Protein AF-A0AAP1RC91-F1 (afdb_monomer_lite)

Organism: Escherichia coli (NCBI:txid562)

InterPro domains:
  IPR001123 Amino acid exporter protein, LeuE-type [PTHR30086] (26-193)

Foldseek 3Di:
DDDDDDDDPDPPPPVDPPPPDPVLADDPVLLVLLLVVLLVLLLPDFLLLVLLLQLLQPPNLVRSLVLLVLLLVLLLVLLLVLLLVQLVVCVVPVCVLVVLVVVLVVLQVVVRVVSVVVVVVPPPDPPCVCSSVSSSVRSNSHSVSNCSSRPSQDSSLNVDVPGSVVSSSVSSSVNSSVSSSVSSNNSNVVNCPVVVDPVVPPVVVVVVVVVVVVVVVVVD

pLDDT: mean 71.54, std 15.78, range [38.22, 95.06]

Secondary structure (DSSP, 8-state):
-----PPPP-----------STTTSPPHHHHHHHHHHHHHHHHS--HHHHHHHHHHHHH-HHHHHHHHHHHHHHHHHHHHHHHHHHHHHHHH-THHHHHHHHHHHHHHHHHHHHHHHHHHHHTT---GGGHHHHHHHHHHT-HHHHHIIIIIS-GGGGT-IIIIIHHHHHHHHHHHHHHHHHHHHHHHHHHHHHHS---HHHHHHHHHHHHHHHHHTT--

Structure (mmCIF, N/CA/C/O backbone):
data_AF-A0AAP1RC91-F1
#
_entry.id   AF-A0AAP1RC91-F1
#
loop_
_atom_site.group_PDB
_atom_site.id
_atom_site.type_symbol
_atom_site.label_atom_id
_atom_site.label_alt_id
_atom_site.label_comp_id
_atom_site.label_asym_id
_atom_site.label_entity_id
_atom_site.label_seq_id
_atom_site.pdbx_PDB_ins_code
_atom_site.Cartn_x
_atom_site.Cartn_y
_atom_site.Cartn_z
_atom_site.occupancy
_atom_site.B_iso_or_equiv
_atom_site.auth_seq_id
_atom_site.auth_comp_id
_atom_site.auth_asym_id
_atom_site.auth_atom_id
_atom_site.pdbx_PDB_model_num
ATOM 1 N N . MET A 1 1 ? -14.600 26.489 79.942 1.00 49.62 1 MET A N 1
ATOM 2 C CA . MET A 1 1 ? -13.591 25.981 78.989 1.00 49.62 1 MET A CA 1
ATOM 3 C C . MET A 1 1 ? -14.293 25.040 78.023 1.00 49.62 1 MET A C 1
ATOM 5 O O . MET A 1 1 ? -14.707 23.982 78.471 1.00 49.62 1 MET A O 1
ATOM 9 N N . ALA A 1 2 ? -14.514 25.465 76.775 1.00 46.12 2 ALA A N 1
ATOM 10 C CA . ALA A 1 2 ? -14.566 24.620 75.571 1.00 46.12 2 ALA A CA 1
ATOM 11 C C . ALA A 1 2 ? -14.999 25.479 74.366 1.00 46.12 2 ALA A C 1
ATOM 13 O O . ALA A 1 2 ? -16.146 25.911 74.273 1.00 46.12 2 ALA A O 1
ATOM 14 N N . GLU A 1 3 ? -14.025 25.740 73.496 1.00 47.69 3 GLU A N 1
ATOM 15 C CA . GLU A 1 3 ? -14.052 26.474 72.231 1.00 47.69 3 GLU A CA 1
ATOM 16 C C . GLU A 1 3 ? -15.268 26.222 71.318 1.00 47.69 3 GLU A C 1
ATOM 18 O O . GLU A 1 3 ? -15.623 25.083 71.003 1.00 47.69 3 GLU A O 1
ATOM 23 N N . GLY A 1 4 ? -15.810 27.312 70.767 1.00 50.72 4 GLY A N 1
ATOM 24 C CA . GLY A 1 4 ? -16.714 27.290 69.621 1.00 50.72 4 GLY A CA 1
ATOM 25 C C . GLY A 1 4 ? -15.993 26.867 68.338 1.00 50.72 4 GLY A C 1
ATOM 26 O O . GLY A 1 4 ? -15.042 27.513 67.893 1.00 50.72 4 GLY A O 1
ATOM 27 N N . ARG A 1 5 ? -16.471 25.790 67.704 1.00 55.47 5 ARG A N 1
ATOM 28 C CA . ARG A 1 5 ? -16.006 25.368 66.376 1.00 55.47 5 ARG A CA 1
ATOM 29 C C . ARG A 1 5 ? -16.614 26.276 65.308 1.00 55.47 5 ARG A C 1
ATOM 31 O O . ARG A 1 5 ? -17.820 26.247 65.076 1.00 55.47 5 ARG A O 1
ATOM 38 N N . ARG A 1 6 ? -15.775 27.071 64.642 1.00 60.50 6 ARG A N 1
ATOM 39 C CA . ARG A 1 6 ? -16.148 27.796 63.417 1.00 60.50 6 ARG A CA 1
ATOM 40 C C . ARG A 1 6 ? -16.432 26.795 62.284 1.00 60.50 6 ARG A C 1
ATOM 42 O O . ARG A 1 6 ? -15.766 25.759 62.228 1.00 60.50 6 ARG A O 1
ATOM 49 N N . PRO A 1 7 ? -17.363 27.087 61.362 1.00 54.25 7 PRO A N 1
ATOM 50 C CA . PRO A 1 7 ? -17.566 26.251 60.189 1.00 54.25 7 PRO A CA 1
ATOM 51 C C . PRO A 1 7 ? -16.358 26.376 59.254 1.00 54.25 7 PRO A C 1
ATOM 53 O O . PRO A 1 7 ? -15.937 27.476 58.895 1.00 54.25 7 PRO A O 1
ATOM 56 N N . VAL A 1 8 ? -15.794 25.233 58.871 1.00 62.59 8 VAL A N 1
ATOM 57 C CA . VAL A 1 8 ? -14.742 25.143 57.854 1.00 62.59 8 VAL A CA 1
ATOM 58 C C . VAL A 1 8 ? -15.359 25.534 56.504 1.00 62.59 8 VAL A C 1
ATOM 60 O O . VAL A 1 8 ? -16.389 24.959 56.134 1.00 62.59 8 VAL A O 1
ATOM 63 N N . PRO A 1 9 ? -14.791 26.488 55.747 1.00 48.34 9 PRO A N 1
ATOM 64 C CA . PRO A 1 9 ? -15.281 26.787 54.412 1.00 48.34 9 PRO A CA 1
ATOM 65 C C . PRO A 1 9 ? -15.048 25.564 53.523 1.00 48.34 9 PRO A C 1
ATOM 67 O O . PRO A 1 9 ? -13.927 25.075 53.383 1.00 48.34 9 PRO A O 1
ATOM 70 N N . ARG A 1 10 ? -16.134 25.051 52.940 1.00 56.47 10 ARG A N 1
ATOM 71 C CA . ARG A 1 10 ? -16.099 23.978 51.947 1.00 56.47 10 ARG A CA 1
ATOM 72 C C . ARG A 1 10 ? -15.344 24.529 50.735 1.00 56.47 10 ARG A C 1
ATOM 74 O O . ARG A 1 10 ? -15.914 25.282 49.946 1.00 56.47 10 ARG A O 1
ATOM 81 N N . VAL A 1 11 ? -14.054 24.211 50.626 1.00 53.66 11 VAL A N 1
ATOM 82 C CA . VAL A 1 11 ? -13.275 24.444 49.409 1.00 53.66 11 VAL A CA 1
ATOM 83 C C . VAL A 1 11 ? -14.015 23.696 48.313 1.00 53.66 11 VAL A C 1
ATOM 85 O O . VAL A 1 11 ? -14.061 22.468 48.296 1.00 53.66 11 VAL A O 1
ATOM 88 N N . ARG A 1 12 ? -14.694 24.450 47.452 1.00 49.28 12 ARG A N 1
ATOM 89 C CA . ARG A 1 12 ? -15.262 23.940 46.217 1.00 49.28 12 ARG A CA 1
ATOM 90 C C . ARG A 1 12 ? -14.055 23.482 45.407 1.00 49.28 12 ARG A C 1
ATOM 92 O O . ARG A 1 12 ? -13.370 24.311 44.818 1.00 49.28 12 ARG A O 1
ATOM 99 N N . GLN A 1 13 ? -13.758 22.184 45.450 1.00 44.84 13 GLN A N 1
ATOM 100 C CA . GLN A 1 13 ? -12.946 21.533 44.435 1.00 44.84 13 GLN A CA 1
ATOM 101 C C . GLN A 1 13 ? -13.672 21.767 43.107 1.00 44.84 13 GLN A C 1
ATOM 103 O O . GLN A 1 13 ? -14.537 21.003 42.697 1.00 44.84 13 GLN A O 1
ATOM 108 N N . GLN A 1 14 ? -13.360 22.886 42.453 1.00 43.97 14 GLN A N 1
ATOM 109 C CA . GLN A 1 14 ? -13.268 22.909 41.006 1.00 43.97 14 GLN A CA 1
ATOM 110 C C . GLN A 1 14 ? -12.074 22.020 40.680 1.00 43.97 14 GLN A C 1
ATOM 112 O O . GLN A 1 14 ? -10.955 22.492 40.489 1.00 43.97 14 GLN A O 1
ATOM 117 N N . GLU A 1 15 ? -12.307 20.710 40.722 1.00 44.62 15 GLU A N 1
ATOM 118 C CA . GLU A 1 15 ? -11.447 19.790 40.013 1.00 44.62 15 GLU A CA 1
ATOM 119 C C . 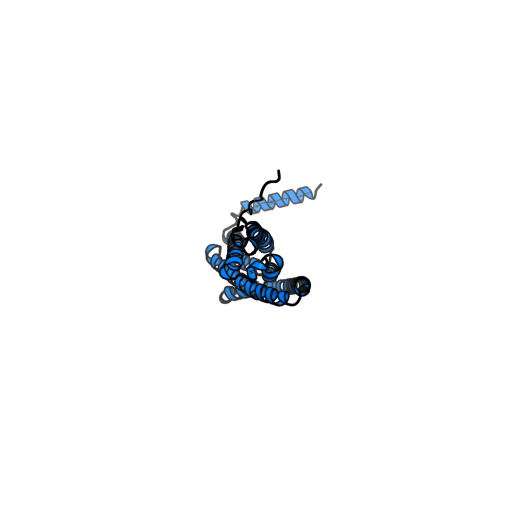GLU A 1 15 ? -11.595 20.159 38.544 1.00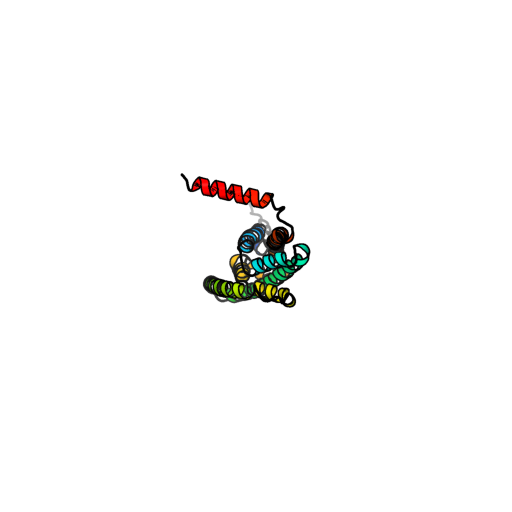 44.62 15 GLU A C 1
ATOM 121 O O . GLU A 1 15 ? -12.680 20.188 37.961 1.00 44.62 15 GLU A O 1
ATOM 126 N N . ASN A 1 16 ? -10.482 20.655 38.040 1.00 38.22 16 ASN A N 1
ATOM 127 C CA . ASN A 1 16 ? -10.320 21.259 36.747 1.00 38.22 16 ASN A CA 1
ATOM 128 C C . ASN A 1 16 ? -10.738 20.224 35.695 1.00 38.22 16 ASN A C 1
ATOM 130 O O . ASN A 1 16 ? -10.082 19.192 35.559 1.00 38.22 16 ASN A O 1
ATOM 134 N N . ASN A 1 17 ? -11.816 20.503 34.957 1.00 42.94 17 ASN A N 1
ATOM 135 C CA . ASN A 1 17 ? -12.256 19.768 33.766 1.00 42.94 17 ASN A CA 1
ATOM 136 C C . ASN A 1 17 ? -11.255 19.957 32.606 1.00 42.94 17 ASN A C 1
ATOM 138 O O . ASN A 1 17 ? -11.620 20.351 31.503 1.00 42.94 17 ASN A O 1
ATOM 142 N N . ASN A 1 18 ? -9.982 19.659 32.856 1.00 41.12 18 ASN A N 1
ATOM 143 C CA . ASN A 1 18 ? -8.917 19.599 31.863 1.00 41.12 18 ASN A CA 1
ATOM 144 C C . ASN A 1 18 ? -8.577 18.141 31.522 1.00 41.12 18 ASN A C 1
ATOM 146 O O . ASN A 1 18 ? -7.457 17.836 31.121 1.00 41.12 18 ASN A O 1
ATOM 150 N N . GLY A 1 19 ? -9.559 17.240 31.627 1.00 38.56 19 GLY A N 1
ATOM 151 C CA . GLY A 1 19 ? -9.560 15.970 30.907 1.00 38.56 19 GLY A CA 1
ATOM 152 C C . GLY A 1 19 ? -9.741 16.227 29.411 1.00 38.56 19 GLY A C 1
ATOM 153 O O . GLY A 1 19 ? -10.758 15.868 28.829 1.00 38.56 19 GLY A O 1
ATOM 154 N N . PHE A 1 20 ? -8.787 16.921 28.792 1.00 46.62 20 PHE A N 1
ATOM 155 C CA . PHE A 1 20 ? -8.700 17.057 27.347 1.00 46.62 20 PHE A CA 1
ATOM 156 C C . PHE A 1 20 ? -8.366 15.677 26.777 1.00 46.62 20 PHE A C 1
ATOM 158 O O . PHE A 1 20 ? -7.206 15.299 26.749 1.00 46.62 20 PHE A O 1
ATOM 165 N N . SER A 1 21 ? -9.400 14.910 26.436 1.00 47.09 21 SER A N 1
ATOM 166 C CA . SER A 1 21 ? -9.530 13.891 25.380 1.00 47.09 21 SER A CA 1
ATOM 167 C C . SER A 1 21 ? -8.330 13.013 24.964 1.00 47.09 21 SER A C 1
ATOM 169 O O . SER A 1 21 ? -8.364 12.471 23.861 1.00 47.09 21 SER A O 1
ATOM 171 N N . LEU A 1 22 ? -7.292 12.810 25.782 1.00 54.81 22 LEU A N 1
ATOM 172 C CA . LEU A 1 22 ? -6.125 12.005 25.381 1.00 54.81 22 LEU A CA 1
ATOM 173 C C . LEU A 1 22 ? -6.488 10.534 25.137 1.00 54.81 22 LEU A C 1
ATOM 175 O O . LEU A 1 22 ? -5.871 9.875 24.304 1.00 54.81 22 LEU A O 1
ATOM 179 N N . GLU A 1 23 ? -7.530 10.041 25.808 1.00 59.69 23 GLU A N 1
ATOM 180 C CA . GLU A 1 23 ? -8.026 8.667 25.669 1.00 59.69 23 GLU A CA 1
ATOM 181 C C . GLU A 1 23 ? -8.620 8.389 24.274 1.00 59.69 23 GLU A C 1
ATOM 183 O O . GLU A 1 23 ? -8.570 7.263 23.780 1.00 59.69 23 GLU A O 1
ATOM 188 N N . GLY A 1 24 ? -9.138 9.427 23.607 1.00 64.31 24 GLY A N 1
ATOM 189 C CA . GLY A 1 24 ? -9.760 9.326 22.286 1.00 64.31 24 GLY A CA 1
ATOM 190 C C . GLY A 1 24 ? -8.819 9.620 21.118 1.00 64.31 24 GLY A C 1
ATOM 191 O O . GLY A 1 24 ? -9.168 9.315 19.981 1.00 64.31 24 GLY A O 1
ATOM 192 N N . THR A 1 25 ? -7.643 10.201 21.360 1.00 79.75 25 THR A N 1
ATOM 193 C CA . THR A 1 25 ? -6.710 10.627 20.304 1.00 79.75 25 THR A CA 1
ATOM 194 C C . THR A 1 25 ? -5.685 9.549 19.940 1.00 79.75 25 THR A C 1
ATOM 196 O O . THR A 1 25 ? -5.324 8.693 20.754 1.00 79.75 25 THR A O 1
ATOM 199 N N . MET A 1 26 ? -5.195 9.572 18.699 1.00 84.75 26 MET A N 1
ATOM 200 C CA . MET A 1 26 ? -4.046 8.757 18.284 1.00 84.75 26 MET A CA 1
ATOM 201 C C . MET A 1 26 ? -2.800 9.128 19.091 1.00 84.75 26 MET A C 1
ATOM 203 O O . MET A 1 26 ? -2.397 10.291 19.118 1.00 84.75 26 MET A O 1
ATOM 207 N N . LEU A 1 27 ? -2.178 8.134 19.725 1.00 88.00 27 LEU A N 1
ATOM 208 C CA . LEU A 1 27 ? -0.909 8.311 20.421 1.00 88.00 27 LEU A CA 1
ATOM 209 C C . LEU A 1 27 ? 0.247 8.104 19.440 1.00 88.00 27 LEU A C 1
ATOM 211 O O . LEU A 1 27 ? 0.103 7.444 18.409 1.00 88.00 27 LEU A O 1
ATOM 215 N N . ALA A 1 28 ? 1.422 8.639 19.775 1.00 88.44 28 ALA A N 1
ATOM 216 C CA . ALA A 1 28 ? 2.620 8.447 18.958 1.00 88.44 28 ALA A CA 1
ATOM 217 C C . ALA A 1 28 ? 2.948 6.955 18.771 1.00 88.44 28 ALA A C 1
ATOM 219 O O . ALA A 1 28 ? 3.323 6.538 17.679 1.00 88.44 28 ALA A O 1
ATOM 220 N N . GLU A 1 29 ? 2.744 6.144 19.811 1.00 88.38 29 GLU A N 1
ATOM 221 C CA . GLU A 1 29 ? 2.955 4.693 19.780 1.00 88.38 29 GLU A CA 1
ATOM 222 C C . GLU A 1 29 ? 2.076 3.996 18.733 1.00 88.38 29 GLU A C 1
ATOM 224 O O . GLU A 1 29 ? 2.571 3.149 17.990 1.00 88.38 29 GLU A O 1
ATOM 229 N N . ASP A 1 30 ? 0.809 4.408 18.598 1.00 89.50 30 ASP A N 1
ATOM 230 C CA . ASP A 1 30 ? -0.102 3.866 17.583 1.00 89.50 30 ASP A CA 1
ATOM 231 C C . ASP A 1 30 ? 0.396 4.189 16.170 1.00 89.50 30 ASP A C 1
ATOM 233 O O . ASP A 1 30 ? 0.380 3.343 15.276 1.00 89.50 30 ASP A O 1
ATOM 237 N N . ILE A 1 31 ? 0.874 5.419 15.966 1.00 91.19 31 ILE A N 1
ATOM 238 C CA . ILE A 1 31 ? 1.407 5.881 14.682 1.00 91.19 31 ILE A CA 1
ATOM 239 C C . ILE A 1 31 ? 2.666 5.087 14.315 1.00 91.19 31 ILE A C 1
ATOM 241 O O . ILE A 1 31 ? 2.780 4.602 13.187 1.00 91.19 31 ILE A O 1
ATOM 245 N N . TYR A 1 32 ? 3.587 4.897 15.265 1.00 91.25 32 TYR A N 1
ATOM 246 C CA . TYR A 1 32 ? 4.783 4.079 15.058 1.00 91.25 32 TYR A CA 1
ATOM 247 C C . TYR A 1 32 ? 4.436 2.622 14.755 1.00 91.25 32 TYR A C 1
ATOM 249 O O . TYR A 1 32 ? 5.019 2.040 13.838 1.00 91.25 32 TYR A O 1
ATOM 257 N N . ALA A 1 33 ? 3.468 2.044 15.469 1.00 89.81 33 ALA A N 1
ATOM 258 C CA . ALA A 1 33 ? 2.996 0.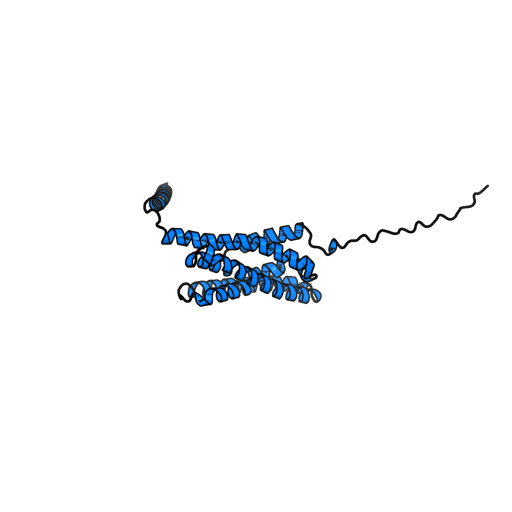690 15.213 1.00 89.81 33 ALA A CA 1
ATOM 259 C C . ALA A 1 33 ? 2.421 0.562 13.794 1.00 89.81 33 ALA A C 1
ATOM 261 O O . ALA A 1 33 ? 2.806 -0.351 13.060 1.00 89.81 33 ALA A O 1
ATOM 262 N N . ILE A 1 34 ? 1.573 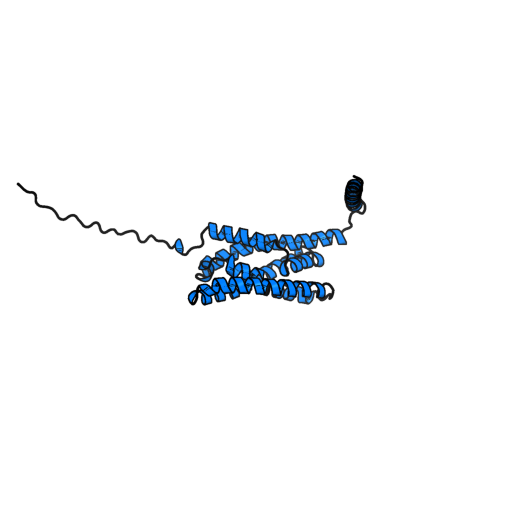1.507 13.367 1.00 91.94 34 ILE A N 1
ATOM 263 C CA . ILE A 1 34 ? 1.033 1.539 12.003 1.00 91.94 34 ILE A CA 1
ATOM 264 C C . ILE A 1 34 ? 2.170 1.575 10.989 1.00 91.94 34 ILE A C 1
ATOM 266 O O . ILE A 1 34 ? 2.190 0.745 10.081 1.00 91.94 34 ILE A O 1
ATOM 270 N N . MET A 1 35 ? 3.128 2.491 11.137 1.00 93.19 35 MET A N 1
ATOM 271 C CA . MET A 1 35 ? 4.235 2.623 10.189 1.00 93.19 35 MET A CA 1
ATOM 272 C C . MET A 1 35 ? 5.083 1.346 10.118 1.00 93.19 35 MET A C 1
ATOM 274 O O . MET A 1 35 ? 5.341 0.831 9.027 1.00 93.19 35 MET A O 1
ATOM 278 N N . LEU A 1 36 ? 5.475 0.801 11.271 1.00 92.25 36 LEU A N 1
ATOM 279 C CA . LEU A 1 36 ? 6.347 -0.366 11.363 1.00 92.25 36 LEU A CA 1
ATOM 280 C C . LEU A 1 36 ? 5.671 -1.625 10.813 1.00 92.25 36 LEU A C 1
ATOM 282 O O . LEU A 1 36 ? 6.212 -2.256 9.904 1.00 92.25 36 LEU A O 1
ATOM 286 N N . PHE A 1 37 ? 4.471 -1.973 11.280 1.00 88.88 37 PHE A N 1
ATOM 287 C CA . PHE A 1 37 ? 3.782 -3.175 10.801 1.00 88.88 37 PHE A CA 1
ATOM 288 C C . PHE A 1 37 ? 3.342 -3.049 9.342 1.00 88.88 37 PHE A C 1
ATOM 290 O O . PHE A 1 37 ? 3.424 -4.026 8.590 1.00 88.88 37 PHE A O 1
ATOM 297 N N . SER A 1 38 ? 2.954 -1.846 8.905 1.00 90.62 38 SER A N 1
ATOM 298 C CA . SER A 1 38 ? 2.656 -1.610 7.491 1.00 90.62 38 SER A CA 1
ATOM 299 C C . SER A 1 38 ? 3.883 -1.824 6.622 1.00 90.62 38 SER A C 1
ATOM 301 O O . SER A 1 38 ? 3.775 -2.476 5.586 1.00 90.62 38 SER A O 1
ATOM 303 N N . SER A 1 39 ? 5.056 -1.356 7.058 1.00 89.81 39 SER A N 1
ATOM 304 C CA . SER A 1 39 ? 6.299 -1.552 6.311 1.00 89.81 39 SER A CA 1
ATOM 305 C C . SER A 1 39 ? 6.619 -3.035 6.111 1.00 89.81 39 SER A C 1
ATOM 307 O O . SER A 1 39 ? 6.874 -3.462 4.985 1.00 89.81 39 SER A O 1
ATOM 309 N N . LEU A 1 40 ? 6.493 -3.845 7.168 1.00 88.19 40 LEU A N 1
ATOM 310 C CA . LEU A 1 40 ? 6.756 -5.282 7.121 1.00 88.19 40 LEU A CA 1
ATOM 311 C C . LEU A 1 40 ? 5.843 -5.980 6.111 1.00 88.19 40 LEU A C 1
ATOM 313 O O . LEU A 1 40 ? 6.311 -6.739 5.266 1.00 88.19 40 LEU A O 1
ATOM 317 N N . ILE A 1 41 ? 4.544 -5.681 6.140 1.00 84.50 41 ILE A N 1
ATOM 318 C CA . ILE A 1 41 ? 3.571 -6.312 5.241 1.00 84.50 41 ILE A CA 1
ATOM 319 C C . ILE A 1 41 ? 3.703 -5.799 3.802 1.00 84.50 41 ILE A C 1
ATOM 321 O O . ILE A 1 41 ? 3.533 -6.570 2.851 1.00 84.50 41 ILE A O 1
ATOM 325 N N . LEU A 1 42 ? 4.024 -4.521 3.598 1.00 86.12 42 LEU A N 1
ATOM 326 C CA . LEU A 1 42 ? 4.205 -3.942 2.265 1.00 86.12 42 LEU A CA 1
ATOM 327 C C . LEU A 1 42 ? 5.488 -4.431 1.581 1.00 86.12 42 LEU A C 1
ATOM 329 O O . LEU A 1 42 ? 5.496 -4.544 0.357 1.00 86.12 42 LEU A O 1
ATOM 333 N N . VAL A 1 43 ? 6.531 -4.800 2.328 1.00 85.56 43 VAL A N 1
ATOM 334 C CA . VAL A 1 43 ? 7.756 -5.396 1.761 1.00 85.56 43 VAL A CA 1
ATOM 335 C C . VAL A 1 43 ? 7.552 -6.849 1.320 1.00 85.56 43 VAL A C 1
ATOM 337 O O . VAL A 1 43 ? 8.230 -7.301 0.405 1.00 85.56 43 VAL A O 1
ATOM 340 N N . VAL A 1 44 ? 6.602 -7.597 1.891 1.00 81.06 44 VAL A N 1
ATOM 341 C CA . VAL A 1 44 ? 6.331 -8.982 1.453 1.00 81.06 44 VAL A CA 1
ATOM 342 C C . VAL A 1 44 ? 5.865 -8.992 -0.016 1.00 81.06 44 VAL A C 1
ATOM 344 O O . VAL A 1 44 ? 4.994 -8.197 -0.378 1.00 81.06 44 VAL A O 1
ATOM 347 N N . PRO A 1 45 ? 6.383 -9.862 -0.902 1.00 71.81 45 PRO A N 1
ATOM 348 C CA . PRO A 1 45 ? 5.904 -9.943 -2.282 1.00 71.81 45 PRO A CA 1
ATOM 349 C C . PRO A 1 45 ? 4.411 -10.309 -2.328 1.00 71.81 45 PRO A C 1
ATOM 351 O O . PRO A 1 45 ? 3.936 -11.164 -1.587 1.00 71.81 45 PRO A O 1
ATOM 354 N N . GLY A 1 46 ? 3.650 -9.639 -3.191 1.00 70.38 46 GLY A N 1
ATOM 355 C CA . GLY A 1 46 ? 2.211 -9.853 -3.342 1.00 70.38 46 GLY A CA 1
ATOM 356 C C . GLY A 1 46 ? 1.684 -9.263 -4.652 1.00 70.38 46 GLY A C 1
ATOM 357 O O . GLY A 1 46 ? 2.450 -8.625 -5.371 1.00 70.38 46 GLY A O 1
ATOM 358 N N . PRO A 1 47 ? 0.386 -9.427 -4.964 1.00 69.06 47 PRO A N 1
ATOM 359 C CA . PRO A 1 47 ? -0.159 -9.093 -6.282 1.00 69.06 47 PRO A CA 1
ATOM 360 C C . PRO A 1 47 ? 0.068 -7.636 -6.716 1.00 69.06 47 PRO A C 1
ATOM 362 O O . PRO A 1 47 ? 0.490 -7.401 -7.846 1.00 69.06 47 PRO A O 1
ATOM 365 N N . SER A 1 48 ? -0.155 -6.662 -5.823 1.00 78.31 48 SER A N 1
ATOM 366 C CA . SER A 1 48 ? 0.066 -5.239 -6.133 1.00 78.31 48 SER A CA 1
ATOM 367 C C . SER A 1 48 ? 1.552 -4.914 -6.336 1.00 78.31 48 SER A C 1
ATOM 369 O O . SER A 1 48 ? 1.920 -4.309 -7.340 1.00 78.31 48 SER A O 1
ATOM 371 N N . ASN A 1 49 ? 2.420 -5.418 -5.455 1.00 83.38 49 ASN A N 1
ATOM 372 C CA . ASN A 1 49 ? 3.873 -5.235 -5.524 1.00 83.38 49 ASN A CA 1
ATOM 373 C C . ASN A 1 49 ? 4.489 -5.848 -6.790 1.00 83.38 49 ASN A C 1
ATOM 375 O O . ASN A 1 49 ? 5.350 -5.241 -7.422 1.00 83.38 49 ASN A O 1
ATOM 379 N N . THR A 1 50 ? 4.034 -7.038 -7.197 1.00 79.94 50 THR A N 1
ATOM 380 C CA . THR A 1 50 ? 4.480 -7.688 -8.438 1.00 79.94 50 THR A CA 1
ATOM 381 C C . THR A 1 50 ? 4.059 -6.885 -9.668 1.00 79.94 50 THR A C 1
ATOM 383 O O . THR A 1 50 ? 4.834 -6.767 -10.617 1.00 79.94 50 THR A O 1
ATOM 386 N N . LEU A 1 51 ? 2.868 -6.281 -9.649 1.00 77.94 51 LEU A N 1
ATOM 387 C CA . LEU A 1 51 ? 2.431 -5.376 -10.711 1.00 77.94 51 LEU A CA 1
ATOM 388 C C . LEU A 1 51 ? 3.242 -4.077 -10.721 1.00 77.94 51 LEU A C 1
ATOM 390 O O . LEU A 1 51 ? 3.624 -3.642 -11.800 1.00 77.94 51 LEU A O 1
ATOM 394 N N . LEU A 1 52 ? 3.584 -3.493 -9.568 1.00 83.25 52 LEU A N 1
ATOM 395 C CA . LEU A 1 52 ? 4.492 -2.339 -9.505 1.00 83.25 52 LEU A CA 1
ATOM 396 C C . LEU A 1 52 ? 5.892 -2.666 -10.035 1.00 83.25 52 LEU A C 1
ATOM 398 O O . LEU A 1 52 ? 6.450 -1.891 -10.811 1.00 83.25 52 LEU A O 1
ATOM 402 N N . LEU A 1 53 ? 6.430 -3.835 -9.682 1.00 82.62 53 LEU A N 1
ATOM 403 C CA . LEU A 1 53 ? 7.692 -4.336 -10.220 1.00 82.62 53 LEU A CA 1
ATOM 404 C C . LEU A 1 53 ? 7.619 -4.505 -11.740 1.00 82.62 53 LEU A C 1
ATOM 406 O O . LEU A 1 53 ? 8.495 -4.038 -12.465 1.00 82.62 53 LEU A O 1
ATOM 410 N N . SER A 1 54 ? 6.548 -5.105 -12.254 1.00 76.06 54 SER A N 1
ATOM 411 C CA . SER A 1 54 ? 6.361 -5.248 -13.696 1.00 76.06 54 SER A CA 1
ATOM 412 C C . SER A 1 54 ? 6.131 -3.879 -14.379 1.00 76.06 54 SER A C 1
ATOM 414 O O . SER A 1 54 ? 6.654 -3.650 -15.469 1.00 76.06 54 SER A O 1
ATOM 416 N N . ALA A 1 55 ? 5.475 -2.908 -13.726 1.00 78.44 55 ALA A N 1
ATOM 417 C CA . ALA A 1 55 ? 5.328 -1.537 -14.234 1.00 78.44 55 ALA A CA 1
ATOM 418 C C . ALA A 1 55 ? 6.689 -0.854 -14.345 1.00 78.44 55 ALA A C 1
ATOM 420 O O . ALA A 1 55 ? 6.999 -0.255 -15.375 1.00 78.44 55 ALA A O 1
ATOM 421 N N . GLY A 1 56 ? 7.517 -0.975 -13.307 1.00 82.75 56 GLY A N 1
ATOM 422 C CA . GLY A 1 56 ? 8.897 -0.507 -13.319 1.00 82.75 56 GLY A CA 1
ATOM 423 C C . GLY A 1 56 ? 9.693 -1.129 -14.464 1.00 82.75 56 GLY A C 1
ATOM 424 O O . GLY A 1 56 ? 10.405 -0.419 -15.177 1.00 82.75 56 GLY A O 1
ATOM 425 N N . PHE A 1 57 ? 9.509 -2.430 -14.701 1.00 81.12 57 PHE A N 1
ATOM 426 C CA . PHE A 1 57 ? 10.168 -3.148 -15.789 1.00 81.12 57 PHE A CA 1
ATOM 427 C C . PHE A 1 57 ? 9.730 -2.676 -17.183 1.00 81.12 57 PHE A C 1
ATOM 429 O O . PHE A 1 57 ? 10.570 -2.489 -18.057 1.00 81.12 57 PHE A O 1
ATOM 436 N N . HIS A 1 58 ? 8.440 -2.434 -17.415 1.00 77.25 58 HIS A N 1
ATOM 437 C CA . HIS A 1 58 ? 7.948 -2.039 -18.741 1.00 77.25 58 HIS A CA 1
ATOM 438 C C . HIS A 1 58 ? 8.077 -0.536 -19.015 1.00 77.25 58 HIS A C 1
ATOM 440 O O . HIS A 1 58 ? 8.491 -0.127 -20.102 1.00 77.25 58 HIS A O 1
ATOM 446 N N . PHE A 1 59 ? 7.752 0.307 -18.036 1.00 79.25 59 PHE A N 1
ATOM 447 C CA . PHE A 1 59 ? 7.653 1.756 -18.218 1.00 79.25 59 PHE A CA 1
ATOM 448 C C . PHE A 1 59 ? 8.883 2.517 -17.699 1.00 79.25 59 PHE A C 1
ATOM 450 O O . PHE A 1 59 ? 9.171 3.613 -18.188 1.00 79.25 59 PHE A O 1
ATOM 457 N N . GLY A 1 60 ? 9.684 1.921 -16.806 1.00 80.44 60 GLY A N 1
ATOM 458 C CA . GLY A 1 60 ? 10.783 2.591 -16.097 1.00 80.44 60 GLY A CA 1
ATOM 459 C C . GLY A 1 60 ? 10.295 3.396 -14.889 1.00 80.44 60 GLY A C 1
ATOM 460 O O . GLY A 1 60 ? 9.104 3.658 -14.756 1.00 80.44 60 GLY A O 1
ATOM 461 N N . SER A 1 61 ? 11.213 3.816 -14.015 1.00 81.88 61 SER A N 1
ATOM 462 C CA . SER A 1 61 ? 10.876 4.381 -12.697 1.00 81.88 61 SER A CA 1
ATOM 463 C C . SER A 1 61 ? 9.970 5.617 -12.754 1.00 81.88 61 SER A C 1
ATOM 465 O O . SER A 1 61 ? 8.918 5.635 -12.125 1.00 81.88 61 SER A O 1
ATOM 467 N N . LEU A 1 62 ? 10.328 6.625 -13.557 1.00 83.44 62 LEU A N 1
ATOM 468 C CA . LEU A 1 62 ? 9.580 7.890 -13.644 1.00 83.44 62 LEU A CA 1
ATOM 469 C C . LEU A 1 62 ? 8.164 7.715 -14.208 1.00 83.44 62 LEU A C 1
ATOM 471 O O . LEU A 1 62 ? 7.217 8.303 -13.699 1.00 83.44 62 LEU A O 1
ATOM 475 N N . ARG A 1 63 ? 8.004 6.890 -15.251 1.00 81.56 63 ARG A N 1
ATOM 476 C CA . ARG A 1 63 ? 6.692 6.653 -15.879 1.00 81.56 63 ARG A CA 1
ATOM 477 C C . ARG A 1 63 ? 5.828 5.684 -15.078 1.00 81.56 63 ARG A C 1
ATOM 479 O O . ARG A 1 63 ? 4.615 5.689 -15.249 1.00 81.56 63 ARG A O 1
ATOM 486 N N . ALA A 1 64 ? 6.443 4.863 -14.228 1.00 83.81 64 ALA A N 1
ATOM 487 C CA . ALA A 1 64 ? 5.738 3.938 -13.358 1.00 83.81 64 ALA A CA 1
ATOM 488 C C . ALA A 1 64 ? 5.343 4.549 -12.001 1.00 83.81 64 ALA A C 1
ATOM 490 O O . ALA A 1 64 ? 4.445 4.024 -11.351 1.00 83.81 64 ALA A O 1
ATOM 491 N N . ALA A 1 65 ? 5.945 5.666 -11.582 1.00 83.44 65 ALA A N 1
ATOM 492 C CA . ALA A 1 65 ? 5.621 6.329 -10.316 1.00 83.44 65 ALA A CA 1
ATOM 493 C C . ALA A 1 65 ? 4.116 6.640 -10.113 1.00 83.44 65 ALA A C 1
ATOM 495 O O . ALA A 1 65 ? 3.623 6.413 -9.008 1.00 83.44 65 ALA A O 1
ATOM 496 N N . PRO A 1 66 ? 3.330 7.051 -11.135 1.00 88.75 66 PRO A N 1
ATOM 497 C CA . PRO A 1 66 ? 1.886 7.256 -10.976 1.00 88.75 66 PRO A CA 1
ATOM 498 C C . PRO A 1 66 ? 1.104 5.993 -10.574 1.00 88.75 66 PRO A C 1
ATOM 500 O O . PRO A 1 66 ? 0.024 6.100 -9.997 1.00 88.75 66 PRO A O 1
ATOM 503 N N . PHE A 1 67 ? 1.635 4.791 -10.827 1.00 84.12 67 PHE A N 1
ATOM 504 C CA . PHE A 1 67 ? 1.011 3.545 -10.372 1.00 84.12 67 PHE A CA 1
ATOM 505 C C . PHE A 1 67 ? 1.033 3.404 -8.845 1.00 84.12 67 PHE A C 1
ATOM 507 O O . PHE A 1 67 ? 0.133 2.784 -8.287 1.00 84.12 67 PHE A O 1
ATOM 514 N N . ILE A 1 68 ? 1.982 4.040 -8.152 1.00 87.94 68 ILE A N 1
ATOM 515 C CA . ILE A 1 68 ? 2.017 4.072 -6.681 1.00 87.94 68 ILE A CA 1
ATOM 516 C C . ILE A 1 68 ? 0.797 4.828 -6.140 1.00 87.94 68 ILE A C 1
ATOM 518 O O . ILE A 1 68 ? 0.199 4.408 -5.156 1.00 87.94 68 ILE A O 1
ATOM 522 N N . LEU A 1 69 ? 0.360 5.897 -6.817 1.00 86.88 69 LEU A N 1
ATOM 523 C CA . LEU A 1 69 ? -0.858 6.619 -6.438 1.00 86.88 69 LEU A CA 1
ATOM 524 C C . LEU A 1 69 ? -2.111 5.754 -6.633 1.00 86.88 69 LEU A C 1
ATOM 526 O O . LEU A 1 69 ? -3.018 5.778 -5.807 1.00 86.88 69 LEU A O 1
ATOM 530 N N . LEU A 1 70 ? -2.157 4.954 -7.700 1.00 83.75 70 LEU A N 1
ATOM 531 C CA . LEU A 1 70 ? -3.250 4.002 -7.918 1.00 83.75 70 LEU A CA 1
ATOM 532 C C . LEU A 1 70 ? -3.273 2.902 -6.851 1.00 83.75 70 LEU A C 1
ATOM 534 O O . LEU A 1 70 ? -4.350 2.519 -6.395 1.00 83.75 70 LEU A O 1
ATOM 538 N N . GLU A 1 71 ? -2.105 2.423 -6.420 1.00 85.94 71 GLU A N 1
ATOM 539 C CA . GLU A 1 71 ? -1.999 1.509 -5.285 1.00 85.94 71 GLU A CA 1
ATOM 540 C C . GLU A 1 71 ? -2.471 2.180 -3.983 1.00 85.94 71 GLU A C 1
ATOM 542 O O . GLU A 1 71 ? -3.291 1.615 -3.261 1.00 85.94 71 GLU A O 1
ATOM 547 N N . ALA A 1 72 ? -2.037 3.412 -3.716 1.00 89.31 72 ALA A N 1
ATOM 548 C CA . ALA A 1 72 ? -2.472 4.192 -2.562 1.00 89.31 72 ALA A CA 1
ATOM 549 C C . ALA A 1 72 ? -4.000 4.363 -2.518 1.00 89.31 72 ALA A C 1
ATOM 551 O O . ALA A 1 72 ? -4.615 4.143 -1.473 1.00 89.31 72 ALA A O 1
ATOM 552 N N . LEU A 1 73 ? -4.629 4.691 -3.651 1.00 85.62 73 LEU A N 1
ATOM 553 C CA . LEU A 1 73 ? -6.085 4.813 -3.763 1.00 85.62 73 LEU A CA 1
ATOM 554 C C . LEU A 1 73 ? -6.793 3.473 -3.538 1.00 85.62 73 LEU A C 1
ATOM 556 O O . LEU A 1 73 ? -7.782 3.419 -2.809 1.00 85.62 73 LEU A O 1
ATOM 560 N N . GLY A 1 74 ? -6.275 2.390 -4.126 1.00 80.38 74 GLY A N 1
ATOM 561 C CA . GLY A 1 74 ? -6.816 1.043 -3.942 1.00 80.38 74 GLY A CA 1
ATOM 562 C C . GLY A 1 74 ? -6.794 0.605 -2.477 1.00 80.38 74 GLY A C 1
ATOM 563 O O . GLY A 1 74 ? -7.809 0.132 -1.963 1.00 80.38 74 GLY A O 1
ATOM 564 N N . TYR A 1 75 ? -5.675 0.820 -1.778 1.00 85.50 75 TYR A N 1
ATOM 565 C CA . TYR A 1 75 ? -5.586 0.516 -0.349 1.00 85.50 75 TYR A CA 1
ATOM 566 C C . TYR A 1 75 ? -6.465 1.432 0.491 1.00 85.50 75 TYR A C 1
ATOM 568 O O . TYR A 1 75 ? -7.153 0.928 1.367 1.00 85.50 75 TYR A O 1
ATOM 576 N N . SER A 1 76 ? -6.502 2.736 0.212 1.00 88.44 76 SER A N 1
ATOM 577 C CA . SER A 1 76 ? -7.337 3.681 0.967 1.00 88.44 76 SER A CA 1
ATOM 578 C C . SER A 1 76 ? -8.812 3.281 0.922 1.00 88.44 76 SER A C 1
ATOM 580 O O . SER A 1 76 ? -9.457 3.180 1.961 1.00 88.44 76 SER A O 1
ATOM 582 N N . LEU A 1 77 ? -9.328 2.961 -0.270 1.00 82.75 77 LEU A N 1
ATOM 583 C CA . LEU A 1 77 ? -10.711 2.510 -0.446 1.00 82.75 77 LEU A CA 1
ATOM 584 C C . LEU A 1 77 ? -10.973 1.163 0.227 1.00 82.75 77 LEU A C 1
ATOM 586 O O . LEU A 1 77 ? -11.993 0.997 0.893 1.00 82.75 77 LEU A O 1
ATOM 590 N N . SER A 1 78 ? -10.057 0.206 0.079 1.00 79.88 78 SER A N 1
ATOM 591 C CA . SER A 1 78 ? -10.225 -1.114 0.681 1.00 79.88 78 SER A CA 1
ATOM 592 C C . SER A 1 78 ? -10.153 -1.064 2.211 1.00 79.88 78 SER A C 1
ATOM 594 O O . SER A 1 78 ? -10.947 -1.725 2.876 1.00 79.88 78 SER A O 1
ATOM 596 N N . ILE A 1 79 ? -9.225 -0.288 2.779 1.00 85.69 79 ILE A N 1
ATOM 597 C CA . ILE A 1 79 ? -9.083 -0.109 4.230 1.00 85.69 79 ILE A CA 1
ATOM 598 C C . ILE A 1 79 ? -10.327 0.575 4.793 1.00 85.69 79 ILE A C 1
ATOM 600 O O . ILE A 1 79 ? -10.868 0.098 5.785 1.00 85.69 79 ILE A O 1
ATOM 604 N N . SER A 1 80 ? -10.827 1.624 4.131 1.00 83.25 80 SER A N 1
ATOM 605 C CA . SER A 1 80 ? -12.099 2.267 4.475 1.00 83.25 80 SER A CA 1
ATOM 606 C C . SER A 1 80 ? -13.261 1.273 4.484 1.00 83.25 80 SER A C 1
ATOM 608 O O . SER A 1 80 ? -13.955 1.141 5.492 1.00 83.25 80 SER A O 1
ATOM 610 N N . ALA A 1 81 ? -13.467 0.557 3.374 1.00 78.56 81 ALA A N 1
ATOM 611 C CA . ALA A 1 81 ? -14.605 -0.342 3.207 1.00 78.56 81 ALA A CA 1
ATOM 612 C C . ALA A 1 81 ? -14.616 -1.446 4.271 1.00 78.56 81 ALA A C 1
ATOM 614 O O . ALA A 1 81 ? -15.621 -1.643 4.951 1.00 78.56 81 ALA A O 1
ATOM 615 N N . TRP A 1 82 ? -13.488 -2.134 4.455 1.00 77.81 82 TRP A N 1
ATOM 616 C CA . TRP A 1 82 ? -13.395 -3.204 5.442 1.00 77.81 82 TRP A CA 1
ATOM 617 C C . TRP A 1 82 ? -13.380 -2.679 6.871 1.00 77.81 82 TRP A C 1
ATOM 619 O O . TRP A 1 82 ? -14.073 -3.228 7.719 1.00 77.81 82 TRP A O 1
ATOM 629 N N . GLY A 1 83 ? -12.642 -1.607 7.141 1.00 80.81 83 GLY A N 1
ATOM 630 C CA . GLY A 1 83 ? -12.513 -1.045 8.479 1.00 80.81 83 GLY A CA 1
ATOM 631 C C . GLY A 1 83 ? -13.851 -0.614 9.068 1.00 80.81 83 GLY A C 1
ATOM 632 O O . GLY A 1 83 ? -14.171 -0.986 10.194 1.00 80.81 83 GLY A O 1
ATOM 633 N N . TRP A 1 84 ? -14.693 0.074 8.290 1.00 80.75 84 TRP A N 1
ATOM 634 C CA . TRP A 1 84 ? -16.028 0.461 8.758 1.00 80.75 84 TRP A CA 1
ATOM 635 C C . TRP A 1 84 ? -16.985 -0.717 8.903 1.00 80.75 84 TRP A C 1
ATOM 637 O O . TRP A 1 84 ? -17.732 -0.764 9.878 1.00 80.75 84 TRP A O 1
ATOM 647 N N . VAL A 1 85 ? -16.954 -1.685 7.981 1.00 78.12 85 VAL A N 1
ATOM 648 C CA . VAL A 1 85 ? -17.758 -2.912 8.108 1.00 78.12 85 VAL A CA 1
ATOM 649 C C . VAL A 1 85 ? -17.396 -3.650 9.399 1.00 78.12 85 VAL A C 1
ATOM 651 O O . VAL A 1 85 ? -18.283 -4.033 10.158 1.00 78.12 85 VAL A O 1
ATOM 654 N N . LEU A 1 86 ? -16.103 -3.795 9.693 1.00 74.00 86 LEU A N 1
ATOM 655 C CA . LEU A 1 86 ? -15.626 -4.471 10.899 1.00 74.00 86 LEU A CA 1
ATOM 656 C C . LEU A 1 86 ? -15.942 -3.692 12.171 1.00 74.00 86 LEU A C 1
ATOM 658 O O . LEU A 1 86 ? -16.413 -4.295 13.135 1.00 74.00 86 LEU A O 1
ATOM 662 N N . ALA A 1 87 ? -15.743 -2.373 12.163 1.00 76.50 87 ALA A N 1
ATOM 663 C CA . ALA A 1 87 ? -16.082 -1.514 13.291 1.00 76.50 87 ALA A CA 1
ATOM 664 C C . ALA A 1 87 ? -17.567 -1.665 13.656 1.00 76.50 87 ALA A C 1
ATOM 666 O O . ALA A 1 87 ? -17.886 -2.005 14.794 1.00 76.50 87 ALA A O 1
ATOM 667 N N . ARG A 1 88 ? -18.466 -1.557 12.668 1.00 75.25 88 ARG A N 1
ATOM 668 C CA . ARG A 1 88 ? -19.918 -1.682 12.873 1.00 75.25 88 ARG A CA 1
ATOM 669 C C . ARG A 1 88 ? -20.358 -3.067 13.319 1.00 75.25 88 ARG A C 1
ATOM 671 O O . ARG A 1 88 ? -21.215 -3.186 14.187 1.00 75.25 88 ARG A O 1
ATOM 678 N N . LEU A 1 89 ? -19.780 -4.125 12.757 1.00 71.75 89 LEU A N 1
ATOM 679 C CA . LEU A 1 89 ? -20.128 -5.483 13.171 1.00 71.75 89 LEU A CA 1
ATO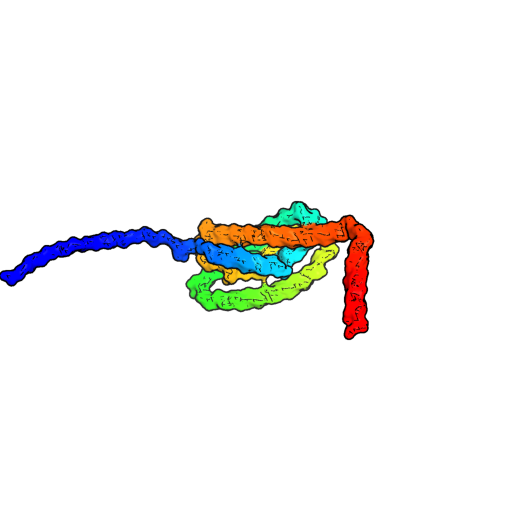M 680 C C . LEU A 1 89 ? -19.649 -5.781 14.601 1.00 71.75 89 LEU A C 1
ATOM 682 O O . LEU A 1 89 ? -20.354 -6.459 15.351 1.00 71.75 89 LEU A O 1
ATOM 686 N N . SER A 1 90 ? -18.494 -5.238 15.000 1.00 68.75 90 SER A N 1
ATOM 687 C CA . SER A 1 90 ? -17.912 -5.466 16.326 1.00 68.75 90 SER A CA 1
ATOM 688 C C . SER A 1 90 ? -18.691 -4.830 17.480 1.00 68.75 90 SER A C 1
ATOM 690 O O . SER A 1 90 ? -18.666 -5.380 18.579 1.00 68.75 90 SER A O 1
ATOM 692 N N . GLU A 1 91 ? -19.440 -3.748 17.227 1.00 71.50 91 GLU A N 1
ATOM 693 C CA . GLU A 1 91 ? -20.315 -3.101 18.221 1.00 71.50 91 GLU A CA 1
ATOM 694 C C . GLU A 1 91 ? -21.395 -4.060 18.748 1.00 71.50 91 GLU A C 1
ATOM 696 O O . GLU A 1 91 ? -21.783 -3.989 19.911 1.00 71.50 91 GLU A O 1
ATOM 701 N N . SER A 1 92 ? -21.866 -4.979 17.899 1.00 68.19 92 SER A N 1
ATOM 702 C CA . SER A 1 92 ? -22.976 -5.882 18.225 1.00 68.19 92 SER A CA 1
ATOM 703 C C . SER A 1 92 ? -22.543 -7.229 18.811 1.00 68.19 92 SER A C 1
ATOM 705 O O . SER A 1 92 ? -23.298 -7.830 19.568 1.00 68.19 92 SER A O 1
ATOM 707 N N . ASN A 1 93 ? -21.349 -7.726 18.467 1.00 68.44 93 ASN A N 1
ATOM 708 C CA . ASN A 1 93 ? -20.867 -9.048 18.877 1.00 68.44 93 ASN A CA 1
ATOM 709 C C . ASN A 1 93 ? -19.322 -9.099 18.881 1.00 68.44 93 ASN A C 1
ATOM 711 O O . ASN A 1 93 ? -18.713 -9.286 17.823 1.00 68.44 93 ASN A O 1
ATOM 715 N N . PRO A 1 94 ? -18.657 -9.035 20.050 1.00 68.31 94 PRO A N 1
ATOM 716 C CA . PRO A 1 94 ? -17.190 -9.010 20.147 1.00 68.31 94 PRO A CA 1
ATOM 717 C C . PRO A 1 94 ? -16.484 -10.229 19.524 1.00 68.31 94 PRO A C 1
ATOM 719 O O . PRO A 1 94 ? -15.374 -10.118 19.002 1.00 68.31 94 PRO A O 1
ATOM 722 N N . TRP A 1 95 ? -17.146 -11.394 19.506 1.00 69.81 95 TRP A N 1
ATOM 723 C CA . TRP A 1 95 ? -16.636 -12.628 18.890 1.00 69.81 95 TRP A CA 1
ATOM 724 C C . TRP A 1 95 ? -16.452 -12.525 17.367 1.00 69.81 95 TRP A C 1
ATOM 726 O O . TRP A 1 95 ? -15.659 -13.278 16.792 1.00 69.81 95 TRP A O 1
ATOM 736 N N . ILE A 1 96 ? -17.124 -11.570 16.709 1.00 65.56 96 ILE A N 1
ATOM 737 C CA . ILE A 1 96 ? -16.993 -11.335 15.267 1.00 65.56 96 ILE A CA 1
ATOM 738 C C . ILE A 1 96 ? -15.569 -10.913 14.907 1.00 65.56 96 ILE A C 1
ATOM 740 O O . ILE A 1 96 ? -15.098 -11.285 13.837 1.00 65.56 96 ILE A O 1
ATOM 744 N N . ILE A 1 97 ? -14.832 -10.225 15.785 1.00 62.59 97 ILE A N 1
ATOM 745 C CA . ILE A 1 97 ? -13.435 -9.854 15.505 1.00 62.59 97 ILE A CA 1
ATOM 746 C C . ILE A 1 97 ? -12.574 -11.113 15.333 1.00 62.59 97 ILE A C 1
ATOM 748 O O . ILE A 1 97 ? -11.811 -11.218 14.373 1.00 62.59 97 ILE A O 1
ATOM 752 N N . SER A 1 98 ? -12.724 -12.099 16.219 1.00 63.97 98 SER A N 1
ATOM 753 C CA . SER A 1 98 ? -11.972 -13.359 16.158 1.00 63.97 98 SER A CA 1
ATOM 754 C C . SER A 1 98 ? -12.392 -14.225 14.969 1.00 63.97 98 SER A C 1
ATOM 756 O O . SER A 1 98 ? -11.534 -14.750 14.258 1.00 63.97 98 SER A O 1
ATOM 758 N N . LEU A 1 99 ? -13.698 -14.322 14.695 1.00 65.62 99 LEU A N 1
ATOM 759 C CA . LEU A 1 99 ? -14.209 -15.053 13.533 1.00 65.62 99 LEU A CA 1
ATOM 760 C C . LEU A 1 99 ? -13.777 -14.394 12.218 1.00 65.62 99 LEU A C 1
ATOM 762 O O . LEU A 1 99 ? -13.390 -15.084 11.281 1.00 65.62 99 LEU A O 1
ATOM 766 N N . THR A 1 100 ? -13.766 -13.063 12.161 1.00 59.06 100 THR A N 1
ATOM 767 C CA . THR A 1 100 ? -13.286 -12.325 10.990 1.00 59.06 100 THR A CA 1
ATOM 768 C C . THR A 1 100 ? -11.786 -12.494 10.822 1.00 59.06 100 THR A C 1
ATOM 770 O O . THR A 1 100 ? -11.341 -12.698 9.705 1.00 59.06 100 THR A O 1
ATOM 773 N N . LYS A 1 101 ? -10.986 -12.506 11.895 1.00 62.25 101 LYS A N 1
ATOM 774 C CA . LYS A 1 101 ? -9.556 -12.847 11.793 1.00 62.25 101 LYS A CA 1
ATOM 775 C C . LYS A 1 101 ? -9.352 -14.237 11.177 1.00 62.25 101 LYS A C 1
ATOM 777 O O . LYS A 1 101 ? -8.514 -14.383 10.288 1.00 62.25 101 LYS A O 1
ATOM 782 N N . ALA A 1 102 ? -10.155 -15.226 11.575 1.00 60.78 102 ALA A N 1
ATOM 783 C CA . ALA A 1 102 ? -10.111 -16.576 11.011 1.00 60.78 102 ALA A CA 1
ATOM 784 C C . ALA A 1 102 ? -10.583 -16.630 9.542 1.00 60.78 102 ALA A C 1
ATOM 786 O O . ALA A 1 102 ? -9.920 -17.236 8.700 1.00 60.78 102 ALA A O 1
ATOM 787 N N . LEU A 1 103 ? -11.684 -15.949 9.205 1.00 58.31 103 LEU A N 1
ATOM 788 C CA . LEU A 1 103 ? -12.203 -15.866 7.836 1.00 58.31 103 LEU A CA 1
ATOM 789 C C . LEU A 1 103 ? -11.284 -15.054 6.919 1.00 58.31 103 LEU A C 1
ATOM 791 O O . LEU A 1 103 ? -11.110 -15.428 5.765 1.00 58.31 103 LEU A O 1
ATOM 795 N N . CYS A 1 104 ? -10.640 -14.004 7.429 1.00 59.66 104 CYS A N 1
ATOM 796 C CA . CYS A 1 104 ? -9.578 -13.273 6.748 1.00 59.66 104 CYS A CA 1
ATOM 797 C C . CYS A 1 104 ? -8.413 -14.204 6.449 1.00 59.66 104 CYS A C 1
ATOM 799 O O . CYS A 1 104 ? -8.005 -14.268 5.300 1.00 59.66 104 CYS A O 1
ATOM 801 N N . ALA A 1 105 ? -7.906 -14.958 7.429 1.00 56.38 105 ALA A N 1
ATOM 802 C CA . ALA A 1 105 ? -6.813 -15.902 7.200 1.00 56.38 105 ALA A CA 1
ATOM 803 C C . ALA A 1 105 ? -7.164 -16.934 6.110 1.00 56.38 105 ALA A C 1
ATOM 805 O O . ALA A 1 105 ? -6.357 -17.187 5.213 1.00 56.38 105 ALA A O 1
ATOM 806 N N . LEU A 1 106 ? -8.394 -17.457 6.124 1.00 56.84 106 LEU A N 1
ATOM 807 C CA . LEU A 1 106 ? -8.884 -18.394 5.113 1.00 56.84 106 LEU A CA 1
ATOM 808 C C . LEU A 1 106 ? -9.065 -17.733 3.736 1.00 56.84 106 LEU A C 1
ATOM 810 O O . LEU A 1 106 ? -8.651 -18.286 2.719 1.00 56.84 106 LEU A O 1
ATOM 814 N N . TYR A 1 107 ? -9.631 -16.528 3.686 1.00 58.94 107 TYR A N 1
ATOM 815 C CA . TYR A 1 107 ? -9.814 -15.762 2.454 1.00 58.94 107 TYR A CA 1
ATOM 816 C C . TYR A 1 107 ? -8.473 -15.333 1.849 1.00 58.94 107 TYR A C 1
ATOM 818 O O . TYR A 1 107 ? -8.286 -15.453 0.642 1.00 58.94 107 TYR A O 1
ATOM 826 N N . VAL A 1 108 ? -7.512 -14.911 2.677 1.00 54.03 108 VAL A N 1
ATOM 827 C CA . VAL A 1 108 ? -6.125 -14.606 2.294 1.00 54.03 108 VAL A CA 1
ATOM 828 C C . VAL A 1 108 ? -5.462 -15.843 1.694 1.00 54.03 108 VAL A C 1
ATOM 830 O O . VAL A 1 108 ? -4.843 -15.730 0.637 1.00 54.03 108 VAL A O 1
ATOM 833 N N . ALA A 1 109 ? -5.633 -17.022 2.300 1.00 53.00 109 ALA A N 1
ATOM 834 C CA . ALA A 1 109 ? -5.112 -18.278 1.762 1.00 53.00 109 ALA A CA 1
ATOM 835 C C . ALA A 1 109 ? -5.741 -18.625 0.398 1.00 53.00 109 ALA A C 1
ATOM 837 O O . ALA A 1 109 ? -5.027 -18.941 -0.555 1.00 53.00 109 ALA A O 1
ATOM 838 N N . LEU A 1 110 ? -7.063 -18.485 0.257 1.00 58.31 110 LEU A N 1
ATOM 839 C CA . LEU A 1 110 ? -7.769 -18.729 -1.007 1.00 58.31 110 LEU A CA 1
ATOM 840 C C . LEU A 1 110 ? -7.386 -17.716 -2.100 1.00 58.31 110 LEU A C 1
ATOM 842 O O . LEU A 1 110 ? -7.218 -18.089 -3.265 1.00 58.31 110 LEU A O 1
ATOM 846 N N . LEU A 1 111 ? -7.200 -16.442 -1.748 1.00 52.47 111 LEU A N 1
ATOM 847 C CA . LEU A 1 111 ? -6.753 -15.412 -2.685 1.00 52.47 111 LEU A CA 1
ATOM 848 C C . LEU A 1 111 ? -5.287 -15.565 -3.065 1.00 52.47 111 LEU A C 1
ATOM 850 O O . LEU A 1 111 ? -4.968 -15.332 -4.227 1.00 52.47 111 LEU A O 1
ATOM 854 N N . ALA A 1 112 ? -4.407 -15.980 -2.153 1.00 51.84 112 ALA A N 1
ATOM 855 C CA . ALA A 1 112 ? -3.019 -16.302 -2.476 1.00 51.84 112 ALA A CA 1
ATOM 856 C C . ALA A 1 112 ? -2.960 -17.382 -3.569 1.00 51.84 112 ALA A C 1
ATOM 858 O O . ALA A 1 112 ? -2.289 -17.198 -4.581 1.00 51.84 112 ALA A O 1
ATOM 859 N N . VAL A 1 113 ? -3.771 -18.440 -3.446 1.00 51.44 113 VAL A N 1
ATOM 860 C CA . VAL A 1 113 ? -3.880 -19.502 -4.462 1.00 51.44 113 VAL A CA 1
ATOM 861 C C . VAL A 1 113 ? -4.475 -18.978 -5.777 1.00 51.44 113 VAL A C 1
ATOM 863 O O . VAL A 1 113 ? -3.978 -19.278 -6.865 1.00 51.44 113 VAL A O 1
ATOM 866 N N . LYS A 1 114 ? -5.523 -18.149 -5.720 1.00 52.72 114 LYS A N 1
ATOM 867 C CA . LYS A 1 114 ? -6.186 -17.622 -6.926 1.00 52.72 114 LYS A CA 1
ATOM 868 C C . LYS A 1 114 ? -5.326 -16.595 -7.675 1.00 52.72 114 LYS A C 1
ATOM 870 O O . LYS A 1 114 ? -5.336 -16.574 -8.906 1.00 52.72 114 LYS A O 1
ATOM 875 N N . THR A 1 115 ? -4.570 -15.770 -6.950 1.00 48.91 115 THR A N 1
ATOM 876 C CA . THR A 1 115 ? -3.642 -14.769 -7.505 1.00 48.91 115 THR A CA 1
ATOM 877 C C . THR A 1 115 ? -2.361 -15.406 -8.033 1.00 48.91 115 THR A C 1
ATOM 879 O O . THR A 1 115 ? -1.923 -15.018 -9.115 1.00 48.91 115 THR A O 1
ATOM 882 N N . TRP A 1 116 ? -1.839 -16.447 -7.374 1.00 42.62 116 TRP A N 1
ATOM 883 C CA . TRP A 1 116 ? -0.779 -17.309 -7.911 1.00 42.62 116 TRP A CA 1
ATOM 884 C C . TRP A 1 116 ? -1.168 -17.870 -9.286 1.00 42.62 116 TRP A C 1
ATOM 886 O O . TRP A 1 116 ? -0.439 -17.712 -10.264 1.00 42.62 116 TRP A O 1
ATOM 896 N N . ASN A 1 117 ? -2.391 -18.392 -9.407 1.00 43.72 117 ASN A N 1
ATOM 897 C CA . ASN A 1 117 ? -2.889 -18.965 -10.660 1.00 43.72 117 ASN A CA 1
ATOM 898 C C . ASN A 1 117 ? -3.236 -17.922 -11.744 1.00 43.72 117 ASN A C 1
ATOM 900 O O . ASN A 1 117 ? -3.249 -18.254 -12.929 1.00 43.72 117 ASN A O 1
ATOM 904 N N . ALA A 1 118 ? -3.543 -16.672 -11.379 1.00 47.31 118 ALA A N 1
ATOM 905 C CA . ALA A 1 118 ? -3.869 -15.602 -12.330 1.00 47.31 118 ALA A CA 1
ATOM 906 C C . ALA A 1 118 ? -2.632 -14.826 -12.822 1.00 47.31 118 ALA A C 1
ATOM 908 O O . ALA A 1 118 ? -2.596 -14.419 -13.983 1.00 47.31 118 ALA A O 1
ATOM 909 N N . SER A 1 119 ? -1.614 -14.671 -11.970 1.00 45.28 119 SER A N 1
ATOM 910 C CA . SER A 1 119 ? -0.321 -14.048 -12.294 1.00 45.28 119 SER A CA 1
ATOM 911 C C . SER A 1 119 ? 0.376 -14.762 -13.460 1.00 45.28 119 SER A C 1
ATOM 913 O O . SER A 1 119 ? 0.869 -14.118 -14.385 1.00 45.28 119 SER A O 1
ATOM 915 N N . ILE A 1 120 ? 0.285 -16.096 -13.496 1.00 43.69 120 ILE A N 1
ATOM 916 C CA . ILE A 1 120 ? 0.867 -16.932 -14.558 1.00 43.69 120 ILE A CA 1
ATOM 917 C C . ILE A 1 120 ? 0.171 -16.715 -15.920 1.00 43.69 120 ILE A C 1
ATOM 919 O O . ILE A 1 120 ? 0.796 -16.885 -16.962 1.00 43.69 120 ILE A O 1
ATOM 923 N N . ARG A 1 121 ? -1.100 -16.281 -15.949 1.00 40.19 121 ARG A N 1
ATOM 924 C CA . ARG A 1 121 ? -1.874 -16.127 -17.201 1.00 40.19 121 ARG A CA 1
ATOM 925 C C . ARG A 1 121 ? -1.792 -14.739 -17.842 1.00 40.19 121 ARG A C 1
ATOM 927 O O . ARG A 1 121 ? -2.050 -14.620 -19.035 1.00 40.19 121 ARG A O 1
ATOM 934 N N . SER A 1 122 ? -1.436 -13.699 -17.087 1.00 46.44 122 SER A N 1
ATOM 935 C CA . SER A 1 122 ? -1.389 -12.311 -17.591 1.00 46.44 122 SER A CA 1
ATOM 936 C C . SER A 1 122 ? 0.010 -11.836 -18.000 1.00 46.44 122 SER A C 1
ATOM 938 O O . SER A 1 122 ? 0.147 -10.720 -18.495 1.00 46.44 122 SER A O 1
ATOM 940 N N . ALA A 1 123 ? 1.039 -12.677 -17.867 1.00 43.28 123 ALA A N 1
ATOM 941 C CA . ALA A 1 123 ? 2.416 -12.350 -18.246 1.00 43.28 123 ALA A CA 1
ATOM 942 C C . ALA A 1 123 ? 2.686 -12.350 -19.772 1.00 43.28 123 ALA A C 1
ATOM 944 O O . ALA A 1 123 ? 3.832 -12.197 -20.181 1.00 43.28 123 ALA A O 1
ATOM 945 N N . GLY A 1 124 ? 1.660 -12.501 -20.624 1.00 43.91 124 GLY A N 1
ATOM 946 C CA . GLY A 1 124 ? 1.849 -12.686 -22.072 1.00 43.91 124 GLY A CA 1
ATOM 947 C C . GLY A 1 124 ? 0.958 -11.875 -23.018 1.00 43.91 124 GLY A C 1
ATOM 948 O O . GLY A 1 124 ? 1.192 -11.909 -24.222 1.00 43.91 124 GLY A O 1
ATOM 949 N N . THR A 1 125 ? -0.049 -11.128 -22.549 1.00 42.12 125 THR A N 1
ATOM 950 C CA . THR A 1 125 ? -0.969 -10.417 -23.462 1.00 42.12 125 THR A CA 1
ATOM 951 C C . THR A 1 125 ? -0.740 -8.908 -23.409 1.00 42.12 125 THR A C 1
ATOM 953 O O . THR A 1 125 ? -1.214 -8.228 -22.497 1.00 42.12 125 THR A O 1
ATOM 956 N N . GLY A 1 126 ? 0.001 -8.390 -24.391 1.00 48.03 126 GLY A N 1
ATOM 957 C CA . GLY A 1 126 ? 0.447 -6.999 -24.521 1.00 48.03 126 GLY A CA 1
ATOM 958 C C . GLY A 1 126 ? -0.656 -5.961 -24.752 1.00 48.03 126 GLY A C 1
ATOM 959 O O . GLY A 1 126 ? -0.660 -5.279 -25.770 1.00 48.03 126 GLY A O 1
ATOM 960 N N . ASN A 1 127 ? -1.572 -5.787 -23.796 1.00 50.91 127 ASN A N 1
ATOM 961 C CA . ASN A 1 127 ? -2.518 -4.673 -23.795 1.00 50.91 127 ASN A CA 1
ATOM 962 C C . ASN A 1 127 ? -2.285 -3.753 -22.586 1.00 50.91 127 ASN A C 1
ATOM 964 O O . ASN A 1 127 ? -3.032 -3.749 -21.604 1.00 50.91 127 ASN A O 1
ATOM 968 N N . PHE A 1 128 ? -1.224 -2.949 -22.688 1.00 56.34 128 PHE A N 1
ATOM 969 C CA . PHE A 1 128 ? -0.781 -1.975 -21.682 1.00 56.34 128 PHE A CA 1
ATOM 970 C C . PHE A 1 128 ? -1.832 -0.905 -21.332 1.00 56.34 128 PHE A C 1
ATOM 972 O O . PHE A 1 128 ? -1.708 -0.234 -20.314 1.00 56.34 128 PHE A O 1
ATOM 979 N N . ARG A 1 129 ? -2.909 -0.762 -22.115 1.00 58.66 129 ARG A N 1
ATOM 980 C CA . ARG A 1 129 ? -3.974 0.225 -21.872 1.00 58.66 129 ARG A CA 1
ATOM 981 C C . ARG A 1 129 ? -4.843 -0.088 -20.643 1.00 58.66 129 ARG A C 1
ATOM 983 O O . ARG A 1 129 ? -5.436 0.824 -20.082 1.00 58.66 129 ARG A O 1
ATOM 990 N N . ARG A 1 130 ? -4.924 -1.355 -20.208 1.00 64.12 130 ARG A N 1
ATOM 991 C CA . ARG A 1 130 ? -5.741 -1.792 -19.047 1.00 64.12 130 ARG A CA 1
ATOM 992 C C . ARG A 1 130 ? -4.955 -1.965 -17.743 1.00 64.12 130 ARG A C 1
ATOM 994 O O . ARG A 1 130 ? -5.534 -2.282 -16.709 1.00 64.12 130 ARG A O 1
ATOM 1001 N N . TRP A 1 131 ? -3.652 -1.715 -17.779 1.00 67.88 131 TRP A N 1
ATOM 1002 C CA . TRP A 1 131 ? -2.749 -1.846 -16.637 1.00 67.88 131 TRP A CA 1
ATOM 1003 C C . TRP A 1 131 ? -3.158 -1.060 -15.380 1.00 67.88 131 TRP A C 1
ATOM 1005 O O . TRP A 1 131 ? -3.165 -1.659 -14.305 1.00 67.88 131 TRP A O 1
ATOM 1015 N N . PRO A 1 132 ? -3.561 0.226 -15.481 1.00 69.31 132 PRO A N 1
ATOM 1016 C CA . PRO A 1 132 ? -4.048 0.985 -14.327 1.00 69.31 132 PRO A CA 1
ATOM 1017 C C . PRO A 1 132 ? -5.218 0.302 -13.610 1.00 69.31 132 PRO A C 1
ATOM 1019 O O . PRO A 1 132 ? -5.235 0.214 -12.386 1.00 69.31 132 PRO A O 1
ATOM 1022 N N . LEU A 1 133 ? -6.169 -0.237 -14.382 1.00 67.94 133 LEU A N 1
ATOM 1023 C CA . LEU A 1 133 ? -7.343 -0.927 -13.853 1.00 67.94 133 LEU A CA 1
ATOM 1024 C C . LEU A 1 133 ? -6.961 -2.260 -13.203 1.00 67.94 133 LEU A C 1
ATOM 1026 O O . LEU A 1 133 ? -7.465 -2.582 -12.134 1.00 67.94 133 LEU A O 1
ATOM 1030 N N . HIS A 1 134 ? -6.056 -3.025 -13.819 1.00 66.62 134 HIS A N 1
ATOM 1031 C CA . HIS A 1 134 ? -5.572 -4.280 -13.242 1.00 66.62 134 HIS A CA 1
ATOM 1032 C C . HIS A 1 134 ? -4.856 -4.055 -11.911 1.00 66.62 134 HIS A C 1
ATOM 1034 O O . HIS A 1 134 ? -5.115 -4.791 -10.965 1.00 66.62 134 HIS A O 1
ATOM 1040 N N . LEU A 1 135 ? -4.005 -3.028 -11.821 1.00 66.56 135 LEU A N 1
ATOM 1041 C CA . LEU A 1 135 ? -3.344 -2.656 -10.574 1.00 66.56 135 LEU A CA 1
ATOM 1042 C C . LEU A 1 135 ? -4.362 -2.233 -9.516 1.00 66.56 135 LEU A C 1
ATOM 1044 O O . LEU A 1 135 ? -4.343 -2.765 -8.414 1.00 66.56 135 LEU A O 1
ATOM 1048 N N . PHE A 1 136 ? -5.285 -1.337 -9.863 1.00 64.81 136 PHE A N 1
ATOM 1049 C CA . PHE A 1 136 ? -6.303 -0.865 -8.932 1.00 64.81 136 PHE A CA 1
ATOM 1050 C C . PHE A 1 136 ? -7.178 -2.011 -8.401 1.00 64.81 136 PHE A C 1
ATOM 1052 O O . PHE A 1 136 ? -7.349 -2.138 -7.193 1.00 64.81 136 PHE A O 1
ATOM 1059 N N . VAL A 1 137 ? -7.668 -2.897 -9.276 1.00 63.88 137 VAL A N 1
ATOM 1060 C CA . VAL A 1 137 ? -8.477 -4.064 -8.882 1.00 63.88 137 VAL A CA 1
ATOM 1061 C C . VAL A 1 137 ? -7.660 -5.063 -8.062 1.00 63.88 137 VAL A C 1
ATOM 1063 O O . VAL A 1 137 ? -8.174 -5.606 -7.083 1.00 63.88 137 VAL A O 1
ATOM 1066 N N . ALA A 1 138 ? -6.395 -5.297 -8.424 1.00 63.75 138 ALA A N 1
ATOM 1067 C CA . ALA A 1 138 ? -5.507 -6.181 -7.675 1.00 63.75 138 ALA A CA 1
ATOM 1068 C C . ALA A 1 138 ? -5.222 -5.643 -6.270 1.00 63.75 138 ALA A C 1
ATOM 1070 O O . ALA A 1 138 ? -5.197 -6.429 -5.328 1.00 63.75 138 ALA A O 1
ATOM 1071 N N . THR A 1 139 ? -5.049 -4.328 -6.119 1.00 68.06 139 THR A N 1
ATOM 1072 C CA . THR A 1 139 ? -4.850 -3.681 -4.819 1.00 68.06 139 THR A CA 1
ATOM 1073 C C . THR A 1 139 ? -6.135 -3.642 -3.998 1.00 68.06 139 THR A C 1
ATOM 1075 O O . THR A 1 139 ? -6.106 -3.979 -2.819 1.00 68.06 139 THR A O 1
ATOM 1078 N N . LEU A 1 140 ? -7.272 -3.310 -4.615 1.00 64.94 140 LEU A N 1
ATOM 1079 C CA . LEU A 1 140 ? -8.583 -3.311 -3.958 1.00 64.94 140 LEU A CA 1
ATOM 1080 C C . LEU A 1 140 ? -8.961 -4.710 -3.453 1.00 64.94 140 LEU A C 1
ATOM 1082 O O . LEU A 1 140 ? -9.531 -4.864 -2.380 1.00 64.94 140 LEU A O 1
ATOM 1086 N N . SER A 1 141 ? -8.606 -5.741 -4.219 1.00 62.22 141 SER A N 1
ATOM 1087 C CA . SER A 1 141 ? -8.832 -7.139 -3.846 1.00 62.22 141 SER A CA 1
ATOM 1088 C C . SER A 1 141 ? -7.672 -7.724 -3.038 1.00 62.22 141 SER A C 1
ATOM 1090 O O . SER A 1 141 ? -7.648 -8.931 -2.812 1.00 62.22 141 SER A O 1
ATOM 1092 N N . ASN A 1 142 ? -6.674 -6.927 -2.643 1.00 69.44 142 ASN A N 1
ATOM 1093 C CA . ASN A 1 142 ? -5.468 -7.456 -2.020 1.00 69.44 142 ASN A CA 1
ATOM 1094 C C . ASN A 1 142 ? -5.771 -7.904 -0.582 1.00 69.44 142 ASN A C 1
ATOM 1096 O O . ASN A 1 142 ? -6.217 -7.085 0.226 1.00 69.44 142 ASN A O 1
ATOM 1100 N N . PRO A 1 143 ? -5.461 -9.157 -0.203 1.00 64.69 143 PRO A N 1
ATOM 1101 C CA . PRO A 1 143 ? -5.658 -9.624 1.166 1.00 64.69 143 PRO A CA 1
ATOM 1102 C C . PRO A 1 143 ? -4.901 -8.795 2.216 1.00 64.69 143 PRO A C 1
ATOM 1104 O O . PRO A 1 143 ? -5.320 -8.740 3.370 1.00 64.69 143 PRO A O 1
ATOM 1107 N N . LYS A 1 144 ? -3.825 -8.094 1.835 1.00 75.69 144 LYS A N 1
ATOM 1108 C CA . LYS A 1 144 ? -3.121 -7.161 2.728 1.00 75.69 144 LYS A CA 1
ATOM 1109 C C . LYS A 1 144 ? -4.018 -6.030 3.219 1.00 75.69 144 LYS A C 1
ATOM 1111 O O . LYS A 1 144 ? -3.881 -5.613 4.362 1.00 75.69 144 LYS A O 1
ATOM 1116 N N . ALA A 1 145 ? -4.958 -5.569 2.397 1.00 78.69 145 ALA A N 1
ATOM 1117 C CA . ALA A 1 145 ? -5.866 -4.494 2.776 1.00 78.69 145 ALA A CA 1
ATOM 1118 C C . ALA A 1 145 ? -6.781 -4.887 3.946 1.00 78.69 145 ALA A C 1
ATOM 1120 O O . ALA A 1 145 ? -7.041 -4.071 4.827 1.00 78.69 145 ALA A O 1
ATOM 1121 N N . LEU A 1 146 ? -7.196 -6.157 4.000 1.00 76.19 146 LEU A N 1
ATOM 1122 C CA . LEU A 1 146 ? -7.917 -6.718 5.143 1.00 76.19 146 LEU A CA 1
ATOM 1123 C C . LEU A 1 146 ? -7.048 -6.759 6.401 1.00 76.19 146 LEU A C 1
ATOM 1125 O O . LEU A 1 146 ? -7.530 -6.434 7.483 1.00 76.19 146 LEU A O 1
ATOM 1129 N N . ILE A 1 147 ? -5.768 -7.126 6.275 1.00 80.56 147 ILE A N 1
ATOM 1130 C CA . ILE A 1 147 ? -4.827 -7.123 7.407 1.00 80.56 147 ILE A CA 1
ATOM 1131 C C . ILE A 1 147 ? -4.641 -5.695 7.935 1.00 80.56 147 ILE A C 1
ATOM 1133 O O . ILE A 1 147 ? -4.697 -5.483 9.146 1.00 80.56 147 ILE A O 1
ATOM 1137 N N . PHE A 1 148 ? -4.504 -4.705 7.047 1.00 85.69 148 PHE A N 1
ATOM 1138 C CA . PHE A 1 148 ? -4.419 -3.300 7.447 1.00 85.69 148 PHE A CA 1
ATOM 1139 C C . PHE A 1 148 ? -5.663 -2.858 8.217 1.00 85.69 148 PHE A C 1
ATOM 1141 O O . PHE A 1 148 ? -5.535 -2.339 9.321 1.00 85.69 148 PHE A O 1
ATOM 1148 N N . ALA A 1 149 ? -6.851 -3.139 7.683 1.00 81.69 149 ALA A N 1
ATOM 1149 C CA . ALA A 1 149 ? -8.114 -2.742 8.296 1.00 81.69 149 ALA A CA 1
ATOM 1150 C C . ALA A 1 149 ? -8.420 -3.445 9.632 1.00 81.69 149 ALA A C 1
ATOM 1152 O O . ALA A 1 149 ? -9.086 -2.861 10.478 1.00 81.69 149 ALA A O 1
ATOM 1153 N N . SER A 1 150 ? -7.979 -4.696 9.816 1.00 73.69 150 SER A N 1
ATOM 1154 C CA . SER A 1 150 ? -8.384 -5.533 10.961 1.00 73.69 150 SER A CA 1
ATOM 1155 C C . SER A 1 150 ? -7.327 -5.708 12.052 1.00 73.69 150 SER A C 1
ATOM 1157 O O . SER A 1 150 ? -7.680 -6.019 13.191 1.00 73.69 150 SER A O 1
ATOM 1159 N N . VAL A 1 151 ? -6.041 -5.574 11.715 1.00 80.44 151 VAL A N 1
ATOM 1160 C CA . VAL A 1 151 ? -4.925 -5.854 12.633 1.00 80.44 151 VAL A CA 1
ATOM 1161 C C . VAL A 1 151 ? -4.072 -4.617 12.883 1.00 80.44 151 VAL A C 1
ATOM 1163 O O . VAL A 1 151 ? -3.629 -4.427 14.010 1.00 80.44 151 VAL A O 1
ATOM 1166 N N . ILE A 1 152 ? -3.827 -3.794 11.859 1.00 84.81 152 ILE A N 1
ATOM 1167 C CA . ILE A 1 152 ? -2.889 -2.666 11.973 1.00 84.81 152 ILE A CA 1
ATOM 1168 C C . ILE A 1 152 ? -3.592 -1.380 12.399 1.00 84.81 152 ILE A C 1
ATOM 1170 O O . ILE A 1 152 ? -3.096 -0.678 13.275 1.00 84.81 152 ILE A O 1
ATOM 1174 N N . PHE A 1 153 ? -4.724 -1.048 11.779 1.00 87.12 153 PHE A N 1
ATOM 1175 C CA . PHE A 1 153 ? -5.455 0.166 12.121 1.00 87.12 153 PHE A CA 1
ATOM 1176 C C . PHE A 1 153 ? -6.197 -0.050 13.447 1.00 87.12 153 PHE A C 1
ATOM 1178 O O . PHE A 1 153 ? -6.999 -0.984 13.548 1.00 87.12 153 PHE A O 1
ATOM 1185 N N . PRO A 1 154 ? -5.956 0.786 14.473 1.00 84.12 154 PRO A N 1
ATOM 1186 C CA . PRO A 1 154 ? -6.618 0.628 15.758 1.00 84.12 154 PRO A CA 1
ATOM 1187 C C . PRO A 1 154 ? -8.113 0.934 15.619 1.00 84.12 154 PRO A C 1
ATOM 1189 O O . PRO A 1 154 ? -8.502 1.805 14.845 1.00 84.12 154 PRO A O 1
ATOM 1192 N N . GLY A 1 155 ? -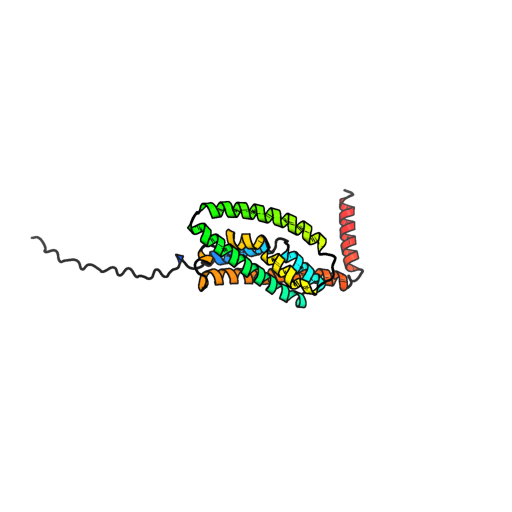8.968 0.275 16.408 1.00 79.81 155 GLY A N 1
ATOM 1193 C CA . GLY A 1 155 ? -10.427 0.457 16.320 1.00 79.81 155 GLY A CA 1
ATOM 1194 C C . GLY A 1 155 ? -10.875 1.921 16.453 1.00 79.81 155 GLY A C 1
ATOM 1195 O O . GLY A 1 155 ? -11.764 2.363 15.729 1.00 79.81 155 GLY A O 1
ATOM 1196 N N . LYS A 1 156 ? -10.181 2.712 17.287 1.00 82.31 156 LYS A N 1
ATOM 1197 C CA . LYS A 1 156 ? -10.413 4.160 17.448 1.00 82.31 156 LYS A CA 1
ATOM 1198 C C . LYS A 1 156 ? -10.189 4.985 16.175 1.00 82.31 156 LYS A C 1
ATOM 1200 O O . LYS A 1 156 ? -10.751 6.072 16.061 1.00 82.31 156 LYS A O 1
ATOM 1205 N N . ALA A 1 157 ? -9.425 4.470 15.207 1.00 83.06 157 ALA A N 1
ATOM 1206 C CA . ALA A 1 157 ? -9.278 5.091 13.895 1.00 83.06 157 ALA A CA 1
ATOM 1207 C C . ALA A 1 157 ? -10.604 5.113 13.131 1.00 83.06 157 ALA A C 1
ATOM 1209 O O . ALA A 1 157 ? -10.848 6.049 12.389 1.00 83.06 157 ALA A O 1
ATOM 1210 N N . PHE A 1 158 ? -11.489 4.136 13.331 1.00 84.88 158 PHE A N 1
ATOM 1211 C CA . PHE A 1 158 ? -12.760 4.057 12.603 1.00 84.88 158 PHE A CA 1
ATOM 1212 C C . PHE A 1 158 ? -13.932 4.735 13.322 1.00 84.88 158 PHE A C 1
ATOM 1214 O O . PHE A 1 158 ? -15.015 4.828 12.747 1.00 84.88 158 PHE A O 1
ATOM 1221 N N . LEU A 1 159 ? -13.713 5.228 14.546 1.00 83.38 159 LEU A N 1
ATOM 1222 C CA . LEU A 1 159 ? -14.706 5.963 15.336 1.00 83.38 159 LEU A CA 1
ATOM 1223 C C . LEU A 1 159 ? -14.662 7.477 15.081 1.00 83.38 159 LEU A C 1
ATOM 1225 O O . LEU A 1 159 ? -15.698 8.133 15.139 1.00 83.38 159 LEU A O 1
ATOM 1229 N N . ASP A 1 160 ? -13.485 8.021 14.757 1.00 84.56 160 ASP A N 1
ATOM 1230 C CA . ASP A 1 160 ? -13.300 9.429 14.393 1.00 84.56 160 ASP A CA 1
ATOM 1231 C C . ASP A 1 160 ? -12.619 9.542 13.026 1.00 84.56 160 ASP A C 1
ATOM 1233 O O . ASP A 1 160 ? -11.409 9.340 12.879 1.00 84.56 160 ASP A O 1
ATOM 1237 N N . PHE A 1 161 ? -13.427 9.879 12.020 1.00 81.50 161 PHE A N 1
ATOM 1238 C CA . PHE A 1 161 ? -12.969 10.019 10.644 1.00 81.50 161 PHE A CA 1
ATOM 1239 C C . PHE A 1 161 ? -12.022 11.205 10.448 1.00 81.50 161 PHE A C 1
ATOM 1241 O O . PHE A 1 161 ? -11.037 11.095 9.723 1.00 81.50 161 PHE A O 1
ATOM 1248 N N . TRP A 1 162 ? -12.308 12.354 11.057 1.00 81.75 162 TRP A N 1
ATOM 1249 C CA . TRP A 1 162 ? -11.585 13.580 10.725 1.00 81.75 162 TRP A CA 1
ATOM 1250 C C . TRP A 1 162 ? -10.192 13.599 11.341 1.00 81.75 162 TRP A C 1
ATOM 1252 O O . TRP A 1 162 ? -9.256 14.062 10.690 1.00 81.75 162 TRP A O 1
ATOM 1262 N N . ASN A 1 163 ? -10.040 13.036 12.539 1.00 87.06 163 ASN A N 1
ATOM 1263 C CA . ASN A 1 163 ? -8.775 13.049 13.260 1.00 87.06 163 ASN A CA 1
ATOM 1264 C C . ASN A 1 163 ? -8.040 11.703 13.152 1.00 87.06 163 ASN A C 1
ATOM 1266 O O . ASN A 1 163 ? -7.062 11.567 12.413 1.00 87.06 163 ASN A O 1
ATOM 1270 N N . ASN A 1 164 ? -8.536 10.675 13.843 1.00 87.81 164 ASN A N 1
ATOM 1271 C CA . ASN A 1 164 ? -7.804 9.422 14.019 1.00 87.81 164 ASN A CA 1
ATOM 1272 C C . ASN A 1 164 ? -7.663 8.624 12.718 1.00 87.81 164 ASN A C 1
ATOM 1274 O O . ASN A 1 164 ? -6.582 8.088 12.449 1.00 87.81 164 ASN A O 1
ATOM 1278 N N . TYR A 1 165 ? -8.719 8.553 11.899 1.00 89.94 165 TYR A N 1
ATOM 1279 C CA . TYR A 1 165 ? -8.656 7.873 10.604 1.00 89.94 165 TYR A CA 1
ATOM 1280 C C . TYR A 1 165 ? -7.655 8.556 9.673 1.00 89.94 165 TYR A C 1
ATOM 1282 O O . TYR A 1 165 ? -6.761 7.899 9.142 1.00 89.94 165 TYR A O 1
ATOM 1290 N N . THR A 1 166 ? -7.774 9.878 9.508 1.00 90.19 166 THR A N 1
ATOM 1291 C CA . THR A 1 166 ? -6.909 10.664 8.620 1.00 90.19 166 THR A CA 1
ATOM 1292 C C . THR A 1 166 ? -5.441 10.534 9.010 1.00 90.19 166 THR A C 1
ATOM 1294 O O . THR A 1 166 ? -4.605 10.276 8.146 1.00 90.19 166 THR A O 1
ATOM 1297 N N . ILE A 1 167 ? -5.114 10.635 10.304 1.00 91.62 167 ILE A N 1
ATOM 1298 C CA . ILE A 1 167 ? -3.739 10.474 10.802 1.00 91.62 167 ILE A CA 1
ATOM 1299 C C . ILE A 1 167 ? -3.214 9.062 10.516 1.00 91.62 167 ILE A C 1
ATOM 1301 O O . ILE A 1 167 ? -2.103 8.910 10.006 1.00 91.62 167 ILE A O 1
ATOM 1305 N N . SER A 1 168 ? -4.020 8.032 10.788 1.00 91.88 168 SER A N 1
ATOM 1306 C CA . SER A 1 168 ? -3.649 6.631 10.539 1.00 91.88 168 SER A CA 1
ATOM 1307 C C . SER A 1 168 ? -3.403 6.365 9.052 1.00 91.88 168 SER A C 1
ATOM 1309 O O . SER A 1 168 ? -2.412 5.736 8.675 1.00 91.88 168 SER A O 1
ATOM 1311 N N . LEU A 1 169 ? -4.281 6.887 8.192 1.00 92.50 169 LEU A N 1
ATOM 1312 C CA . LEU A 1 169 ? -4.178 6.734 6.747 1.00 92.50 169 LEU A CA 1
ATOM 1313 C C . LEU A 1 169 ? -2.959 7.479 6.193 1.00 92.50 169 LEU A C 1
ATOM 1315 O O . LEU A 1 169 ? -2.227 6.918 5.383 1.00 92.50 169 LEU A O 1
ATOM 1319 N N . LEU A 1 170 ? -2.690 8.703 6.652 1.00 93.69 170 LEU A N 1
ATOM 1320 C CA . LEU A 1 170 ? -1.502 9.457 6.248 1.00 93.69 170 LEU A CA 1
ATOM 1321 C C . LEU A 1 170 ? -0.210 8.747 6.667 1.00 93.69 170 LEU A C 1
ATOM 1323 O O . LEU A 1 170 ? 0.692 8.610 5.843 1.00 93.69 170 LEU A O 1
ATOM 1327 N N . ALA A 1 171 ? -0.134 8.237 7.899 1.00 93.00 171 ALA A N 1
ATOM 1328 C CA . ALA A 1 171 ? 1.012 7.460 8.374 1.00 93.00 171 ALA A CA 1
ATOM 1329 C C . ALA A 1 171 ? 1.268 6.223 7.496 1.00 93.00 171 ALA A C 1
ATOM 1331 O O . ALA A 1 171 ? 2.404 5.958 7.099 1.00 93.00 171 ALA A O 1
ATOM 1332 N N . PHE A 1 172 ? 0.203 5.506 7.130 1.00 94.31 172 PHE A N 1
ATOM 1333 C CA . PHE A 1 172 ? 0.272 4.390 6.191 1.00 94.31 172 PHE A CA 1
ATOM 1334 C C . PHE A 1 172 ? 0.767 4.824 4.800 1.00 94.31 172 PHE A C 1
ATOM 1336 O O . PHE A 1 172 ? 1.671 4.200 4.245 1.00 94.31 172 PHE A O 1
ATOM 1343 N N . LEU A 1 173 ? 0.222 5.909 4.240 1.00 94.19 173 LEU A N 1
ATOM 1344 C CA . LEU A 1 173 ? 0.583 6.405 2.907 1.00 94.19 173 LEU A CA 1
ATOM 1345 C C . LEU A 1 173 ? 2.042 6.875 2.821 1.00 94.19 173 LEU A C 1
ATOM 1347 O O . LEU A 1 173 ? 2.704 6.629 1.809 1.00 94.19 173 LEU A O 1
ATOM 1351 N N . VAL A 1 174 ? 2.560 7.491 3.888 1.00 95.06 174 VAL A N 1
ATOM 1352 C CA . VAL A 1 174 ? 3.971 7.898 4.002 1.00 95.06 174 VAL A CA 1
ATOM 1353 C C . VAL A 1 174 ? 4.912 6.696 3.923 1.00 95.06 174 VAL A C 1
ATOM 1355 O O . VAL A 1 174 ? 5.987 6.813 3.343 1.00 95.06 174 VAL A O 1
ATOM 1358 N N . VAL A 1 175 ? 4.510 5.536 4.448 1.00 94.50 175 VAL A N 1
ATOM 1359 C CA . VAL A 1 175 ? 5.282 4.285 4.360 1.00 94.50 175 VAL A CA 1
ATOM 1360 C C . VAL A 1 175 ? 5.074 3.577 3.021 1.00 94.50 175 VAL A C 1
ATOM 1362 O O . VAL A 1 175 ? 6.018 3.020 2.457 1.00 94.50 175 VAL A O 1
ATOM 1365 N N . LEU A 1 176 ? 3.859 3.625 2.474 1.00 93.44 176 LEU A N 1
ATOM 1366 C CA . LEU A 1 176 ? 3.532 3.023 1.185 1.00 93.44 176 LEU A CA 1
ATOM 1367 C C . LEU A 1 176 ? 4.349 3.629 0.048 1.00 93.44 176 LEU A C 1
ATOM 1369 O O . LEU A 1 176 ? 4.899 2.885 -0.760 1.00 93.44 176 LEU A O 1
ATOM 1373 N N . ALA A 1 177 ? 4.465 4.956 -0.013 1.00 93.12 177 ALA A N 1
ATOM 1374 C CA . ALA A 1 177 ? 5.149 5.641 -1.106 1.00 93.12 177 ALA A CA 1
ATOM 1375 C C . ALA A 1 177 ? 6.610 5.176 -1.338 1.00 93.12 177 ALA A C 1
ATOM 1377 O O . ALA A 1 177 ? 6.924 4.779 -2.466 1.00 93.12 177 ALA A O 1
ATOM 1378 N N . PRO A 1 178 ? 7.513 5.163 -0.333 1.00 93.06 178 PRO A N 1
ATOM 1379 C CA . PRO A 1 178 ? 8.891 4.715 -0.523 1.00 93.06 178 PRO A CA 1
ATOM 1380 C C . PRO A 1 178 ? 8.993 3.216 -0.831 1.00 93.06 178 PRO A C 1
ATOM 1382 O O . PRO A 1 178 ? 9.836 2.824 -1.637 1.00 93.06 178 PRO A O 1
ATOM 1385 N N . ILE A 1 179 ? 8.127 2.372 -0.260 1.00 91.44 179 ILE A N 1
ATOM 1386 C CA . ILE A 1 179 ? 8.132 0.925 -0.539 1.00 91.44 179 ILE A CA 1
ATOM 1387 C C . ILE A 1 179 ? 7.611 0.638 -1.953 1.00 91.44 179 ILE A C 1
ATOM 1389 O O . ILE A 1 179 ? 8.197 -0.164 -2.681 1.00 91.44 179 ILE A O 1
ATOM 1393 N N . GLY A 1 180 ? 6.557 1.326 -2.391 1.00 89.00 180 GLY A N 1
ATOM 1394 C CA . GLY A 1 180 ? 6.074 1.254 -3.769 1.00 89.00 180 GLY A CA 1
ATOM 1395 C C . GLY A 1 180 ? 7.147 1.708 -4.760 1.00 89.00 180 GLY A C 1
ATOM 1396 O O . GLY A 1 180 ? 7.380 1.051 -5.778 1.00 89.00 180 GLY A O 1
ATOM 1397 N N . MET A 1 181 ? 7.880 2.776 -4.427 1.00 90.69 181 MET A N 1
ATOM 1398 C CA . MET A 1 181 ? 9.010 3.250 -5.229 1.00 90.69 181 MET A CA 1
ATOM 1399 C C . MET A 1 181 ? 10.162 2.243 -5.264 1.00 90.69 181 MET A C 1
ATOM 1401 O O . MET A 1 181 ? 10.792 2.087 -6.308 1.00 90.69 181 MET A O 1
ATOM 1405 N N . LEU A 1 182 ? 10.411 1.519 -4.170 1.00 92.69 182 LEU A N 1
ATOM 1406 C CA . LEU A 1 182 ? 11.370 0.416 -4.136 1.00 92.69 182 LEU A CA 1
ATOM 1407 C C . LEU A 1 182 ? 10.973 -0.671 -5.140 1.00 92.69 182 LEU A C 1
ATOM 1409 O O . LEU A 1 182 ? 11.798 -1.047 -5.969 1.00 92.69 182 LEU A O 1
ATOM 1413 N N . TRP A 1 183 ? 9.718 -1.127 -5.148 1.00 90.06 183 TRP A N 1
ATOM 1414 C CA . TRP A 1 183 ? 9.252 -2.149 -6.096 1.00 90.06 183 TRP A CA 1
ATOM 1415 C C . TRP A 1 183 ? 9.335 -1.693 -7.554 1.00 90.06 183 TRP A C 1
ATOM 1417 O O . TRP A 1 183 ? 9.848 -2.421 -8.409 1.00 90.06 183 TRP A O 1
ATOM 1427 N N . VAL A 1 184 ? 8.903 -0.463 -7.835 1.00 88.38 184 VAL A N 1
ATOM 1428 C CA . VAL A 1 184 ? 9.047 0.166 -9.156 1.00 88.38 184 VAL A CA 1
ATOM 1429 C C . VAL A 1 184 ? 10.525 0.288 -9.553 1.00 88.38 184 VAL A C 1
ATOM 1431 O O . VAL A 1 184 ? 10.897 0.002 -10.694 1.00 88.38 184 VAL A O 1
ATOM 1434 N N . GLY A 1 185 ? 11.383 0.691 -8.617 1.00 86.12 185 GLY A N 1
ATOM 1435 C CA . GLY A 1 185 ? 12.822 0.846 -8.803 1.00 86.12 185 GLY A CA 1
ATOM 1436 C C . GLY A 1 185 ? 13.518 -0.477 -9.105 1.00 86.12 185 GLY A C 1
ATOM 1437 O O . GLY A 1 185 ? 14.313 -0.536 -10.041 1.00 86.12 185 GLY A O 1
ATOM 1438 N N . LEU A 1 186 ? 13.164 -1.550 -8.392 1.00 85.81 186 LEU A N 1
ATOM 1439 C CA . LEU A 1 186 ? 13.641 -2.907 -8.667 1.00 85.81 186 LEU A CA 1
ATOM 1440 C C . LEU A 1 186 ? 13.273 -3.336 -10.091 1.00 85.81 186 LEU A C 1
ATOM 1442 O O . LEU A 1 186 ? 14.145 -3.751 -10.852 1.00 85.81 186 LEU A O 1
ATOM 1446 N N . GLY A 1 187 ? 12.013 -3.148 -10.491 1.00 84.31 187 GLY A N 1
ATOM 1447 C CA . GLY A 1 187 ? 11.561 -3.417 -11.856 1.00 84.31 187 GLY A CA 1
ATOM 1448 C C . GLY A 1 187 ? 12.354 -2.652 -12.916 1.00 84.31 187 GLY A C 1
ATOM 1449 O O . GLY A 1 187 ? 12.838 -3.226 -13.894 1.00 84.31 187 GLY A O 1
ATOM 1450 N N . ALA A 1 188 ? 12.539 -1.348 -12.706 1.00 85.31 188 ALA A N 1
ATOM 1451 C CA . ALA A 1 188 ? 13.293 -0.487 -13.613 1.00 85.31 188 ALA A CA 1
ATOM 1452 C C . ALA A 1 188 ? 14.794 -0.829 -13.652 1.00 85.31 188 ALA A C 1
ATOM 1454 O O . ALA A 1 188 ? 15.420 -0.721 -14.708 1.00 85.31 188 ALA A O 1
ATOM 1455 N N . GLY A 1 189 ? 15.370 -1.267 -12.531 1.00 83.12 189 GLY A N 1
ATOM 1456 C CA . GLY A 1 189 ? 16.743 -1.759 -12.435 1.00 83.12 189 GLY A CA 1
ATOM 1457 C C . GLY A 1 189 ? 16.949 -3.032 -13.254 1.00 83.12 189 GLY A C 1
ATOM 1458 O O . GLY A 1 189 ? 17.889 -3.094 -14.047 1.00 83.12 189 GLY A O 1
ATOM 1459 N N . ILE A 1 190 ? 16.018 -3.989 -13.157 1.00 81.00 190 ILE A N 1
ATOM 1460 C CA . ILE A 1 190 ? 16.007 -5.205 -13.989 1.00 81.00 190 ILE A CA 1
ATOM 1461 C C . ILE A 1 190 ? 15.936 -4.824 -15.473 1.00 81.00 190 ILE A C 1
ATOM 1463 O O . ILE A 1 190 ? 16.735 -5.304 -16.276 1.00 81.00 190 ILE A O 1
ATOM 1467 N N . ARG A 1 191 ? 15.048 -3.890 -15.843 1.00 75.06 191 ARG A N 1
ATOM 1468 C CA . ARG A 1 191 ? 14.943 -3.370 -17.215 1.00 75.06 191 ARG A CA 1
ATOM 1469 C C . ARG A 1 191 ? 16.248 -2.738 -17.696 1.00 75.06 191 ARG A C 1
ATOM 1471 O O . ARG A 1 191 ? 16.637 -2.972 -18.833 1.00 75.06 191 ARG A O 1
ATOM 1478 N N . LYS A 1 192 ? 16.919 -1.930 -16.871 1.00 68.44 192 LYS A N 1
ATOM 1479 C CA . LYS A 1 192 ? 18.192 -1.284 -17.231 1.00 68.44 192 LYS A CA 1
ATOM 1480 C C . LYS A 1 192 ? 19.315 -2.310 -17.396 1.00 68.44 192 LYS A C 1
ATOM 1482 O O . LYS A 1 192 ? 20.108 -2.161 -18.314 1.00 68.44 192 LYS A O 1
ATOM 1487 N N . GLY A 1 193 ? 19.351 -3.362 -16.577 1.00 63.19 193 GLY A N 1
ATOM 1488 C CA . GLY A 1 193 ? 20.261 -4.495 -16.778 1.00 63.19 193 GLY A CA 1
ATOM 1489 C C . GLY A 1 193 ? 19.974 -5.273 -18.069 1.00 63.19 193 GLY A C 1
ATOM 1490 O O . GLY A 1 193 ? 20.904 -5.720 -18.731 1.00 63.19 193 GLY A O 1
ATOM 1491 N N . TYR A 1 194 ? 18.699 -5.374 -18.458 1.00 63.28 194 TYR A N 1
ATOM 1492 C CA . TYR A 1 194 ? 18.249 -6.089 -19.657 1.00 63.28 194 TYR A CA 1
ATOM 1493 C C . TYR A 1 194 ? 18.416 -5.284 -20.965 1.00 63.28 194 TYR A C 1
ATOM 1495 O O . TYR A 1 194 ? 18.865 -5.824 -21.968 1.00 63.28 194 TYR A O 1
ATOM 1503 N N . LEU A 1 195 ? 18.081 -3.987 -20.968 1.00 57.81 195 LEU A N 1
ATOM 1504 C CA . LEU A 1 195 ? 18.159 -3.086 -22.134 1.00 57.81 195 LEU A CA 1
ATOM 1505 C C . LEU A 1 195 ? 19.493 -2.339 -22.252 1.00 57.81 195 LEU A C 1
ATOM 1507 O O . LEU A 1 195 ? 19.807 -1.806 -23.311 1.00 57.81 195 LEU A O 1
ATOM 1511 N N . GLY A 1 196 ? 20.231 -2.208 -21.152 1.00 50.38 196 GLY A N 1
ATOM 1512 C CA . GLY A 1 196 ? 21.350 -1.279 -21.042 1.00 50.38 196 GLY A CA 1
ATOM 1513 C C . GLY A 1 196 ? 22.698 -1.834 -21.451 1.00 50.38 196 GLY A C 1
ATOM 1514 O O . GLY A 1 196 ? 23.658 -1.086 -21.324 1.00 50.38 196 GLY A O 1
ATOM 1515 N N . SER A 1 197 ? 22.803 -3.078 -21.930 1.00 46.69 197 SER A N 1
ATOM 1516 C CA . SER A 1 197 ? 24.090 -3.769 -21.942 1.00 46.69 197 SER A CA 1
ATOM 1517 C C . SER A 1 197 ? 24.539 -3.964 -20.485 1.00 46.69 197 SER A C 1
ATOM 1519 O O . SER A 1 197 ? 24.997 -3.051 -19.799 1.00 46.69 197 SER A O 1
ATOM 1521 N N . ILE A 1 198 ? 24.499 -5.202 -19.999 1.00 45.03 198 ILE A N 1
ATOM 1522 C CA . ILE A 1 198 ? 25.690 -5.685 -19.303 1.00 45.03 198 ILE A CA 1
ATOM 1523 C C . ILE A 1 198 ? 26.848 -5.186 -20.168 1.00 45.03 198 ILE A C 1
ATOM 1525 O O . ILE A 1 198 ? 26.921 -5.594 -21.324 1.00 45.03 198 ILE A O 1
ATOM 1529 N N . SER A 1 199 ? 27.718 -4.302 -19.680 1.00 46.78 199 SER A N 1
ATOM 1530 C CA . SER A 1 199 ? 29.041 -4.221 -20.281 1.00 46.78 199 SER A CA 1
ATOM 1531 C C . SER A 1 199 ? 29.551 -5.658 -20.236 1.00 46.78 199 SER A C 1
ATOM 1533 O O . SER A 1 199 ? 29.862 -6.171 -19.157 1.00 46.78 199 SER A O 1
ATOM 1535 N N . GLY A 1 200 ? 29.485 -6.333 -21.394 1.00 51.59 200 GLY A N 1
ATOM 1536 C CA . GLY A 1 200 ? 29.637 -7.781 -21.591 1.00 51.59 200 GLY A CA 1
ATOM 1537 C C . GLY A 1 200 ? 30.673 -8.460 -20.688 1.00 51.59 200 GLY A C 1
ATOM 1538 O O . GLY A 1 200 ? 30.443 -9.597 -20.277 1.00 51.59 200 GLY A O 1
ATOM 1539 N N . PRO A 1 201 ? 31.780 -7.790 -20.303 1.00 53.72 201 PRO A N 1
ATOM 1540 C CA . PRO A 1 201 ? 32.780 -8.378 -19.424 1.00 53.72 201 PRO A CA 1
ATOM 1541 C C . PRO A 1 201 ? 32.447 -8.445 -17.921 1.00 53.72 201 PRO A C 1
ATOM 1543 O O . PRO A 1 201 ? 32.934 -9.367 -17.276 1.00 53.72 201 PRO A O 1
ATOM 1546 N N . LEU A 1 202 ? 31.709 -7.506 -17.305 1.00 56.16 202 LEU A N 1
ATOM 1547 C CA . LEU A 1 202 ? 31.682 -7.416 -15.826 1.00 56.16 202 LEU A CA 1
ATOM 1548 C C . LEU A 1 202 ? 30.689 -8.388 -15.177 1.00 56.16 202 LEU A C 1
ATOM 1550 O O . LEU A 1 202 ? 31.043 -9.053 -14.207 1.00 56.16 202 LEU A O 1
ATOM 1554 N N . PHE A 1 203 ? 29.487 -8.530 -15.741 1.00 55.94 203 PHE A N 1
ATOM 1555 C CA . PHE A 1 203 ? 28.538 -9.556 -15.295 1.00 55.94 203 PHE A CA 1
ATOM 1556 C C . PHE A 1 203 ? 29.118 -10.948 -15.551 1.00 55.94 203 PHE A C 1
ATOM 1558 O O . PHE A 1 203 ? 29.164 -11.746 -14.632 1.00 55.94 203 PHE A O 1
ATOM 1565 N N . SER A 1 204 ? 29.708 -11.189 -16.729 1.00 57.53 204 SER A N 1
ATOM 1566 C CA . SER A 1 204 ? 30.385 -12.454 -17.048 1.00 57.53 204 SER A CA 1
ATOM 1567 C C . SER A 1 204 ? 31.531 -12.773 -16.082 1.00 57.53 204 SER A C 1
ATOM 1569 O O . SER A 1 204 ? 31.689 -13.927 -15.693 1.00 57.53 204 SER A O 1
ATOM 1571 N N . LYS A 1 205 ? 32.299 -11.770 -15.627 1.00 60.62 205 LYS A N 1
ATOM 1572 C CA . LYS A 1 205 ? 33.336 -11.946 -14.594 1.00 60.62 205 LYS A CA 1
ATOM 1573 C C . LYS A 1 205 ? 32.742 -12.288 -13.231 1.00 60.62 205 LYS A C 1
ATOM 1575 O O . LYS A 1 205 ? 33.226 -13.215 -12.596 1.00 60.62 205 LYS A O 1
ATOM 1580 N N . VAL A 1 206 ? 31.691 -11.594 -12.795 1.00 73.62 206 VAL A N 1
ATOM 1581 C CA . VAL A 1 206 ? 31.031 -11.879 -11.510 1.00 73.62 206 VAL A CA 1
ATOM 1582 C C . VAL A 1 206 ? 30.366 -13.256 -11.536 1.00 73.62 206 VAL A C 1
ATOM 1584 O O . VAL A 1 206 ? 30.565 -14.037 -10.613 1.00 73.62 206 VAL A O 1
ATOM 1587 N N . THR A 1 207 ? 29.664 -13.612 -12.614 1.00 65.25 207 THR A N 1
ATOM 1588 C CA . THR A 1 207 ? 29.065 -14.941 -12.784 1.00 65.25 207 THR A CA 1
ATOM 1589 C C . THR A 1 207 ? 30.132 -16.029 -12.858 1.00 65.25 207 THR A C 1
ATOM 1591 O O . THR A 1 207 ? 29.951 -17.062 -12.230 1.00 65.25 207 THR A O 1
ATOM 1594 N N . SER A 1 208 ? 31.264 -15.800 -13.538 1.00 65.75 208 SER A N 1
ATOM 1595 C CA . SER A 1 208 ? 32.373 -16.769 -13.595 1.00 65.75 208 SER A CA 1
ATOM 1596 C C . SER A 1 208 ? 33.068 -16.940 -12.248 1.00 65.75 208 SER A C 1
ATOM 1598 O O . SER A 1 208 ? 33.418 -18.057 -11.896 1.00 65.75 208 SER A O 1
ATOM 1600 N N . VAL A 1 209 ? 33.237 -15.867 -11.469 1.00 82.00 209 VAL A N 1
ATOM 1601 C CA . VAL A 1 209 ? 33.782 -15.948 -10.105 1.00 82.00 209 VAL A CA 1
ATOM 1602 C C . VAL A 1 209 ? 32.817 -16.700 -9.192 1.00 82.00 209 VAL A C 1
ATOM 1604 O O . VAL A 1 209 ? 33.250 -17.573 -8.453 1.00 82.00 209 VAL A O 1
ATOM 1607 N N . ILE A 1 210 ? 31.512 -16.437 -9.285 1.00 82.19 210 ILE A N 1
ATOM 1608 C CA . ILE A 1 210 ? 30.495 -17.172 -8.521 1.00 82.19 210 ILE A CA 1
ATOM 1609 C C . ILE A 1 210 ? 30.460 -18.651 -8.937 1.00 82.19 210 ILE A C 1
ATOM 1611 O O . ILE A 1 210 ? 30.431 -19.513 -8.065 1.00 82.19 210 ILE A O 1
ATOM 1615 N N . LEU A 1 211 ? 30.529 -18.964 -10.238 1.00 74.75 211 LEU A N 1
ATOM 1616 C CA . LEU A 1 211 ? 30.582 -20.348 -10.726 1.00 74.75 211 LEU A CA 1
ATOM 1617 C C . LEU A 1 211 ? 31.879 -21.052 -10.319 1.00 74.75 211 LEU A C 1
ATOM 1619 O O . LEU A 1 211 ? 31.840 -22.224 -9.969 1.00 74.75 211 LEU A O 1
ATOM 1623 N N . ALA A 1 212 ? 33.016 -20.356 -10.347 1.00 77.81 212 ALA A N 1
ATOM 1624 C CA . ALA A 1 212 ? 34.305 -20.899 -9.933 1.00 77.81 212 ALA A CA 1
ATOM 1625 C C . ALA A 1 212 ? 34.340 -21.159 -8.423 1.00 77.81 212 ALA A C 1
ATOM 1627 O O . ALA A 1 212 ? 34.817 -22.207 -8.005 1.00 77.81 212 ALA A O 1
ATOM 1628 N N . LEU A 1 213 ? 33.782 -20.255 -7.613 1.00 81.25 213 LEU A N 1
ATOM 1629 C CA . LEU A 1 213 ? 33.640 -20.448 -6.169 1.00 81.25 213 LEU A CA 1
ATOM 1630 C C . LEU A 1 213 ? 32.678 -21.597 -5.844 1.00 81.25 213 LEU A C 1
ATOM 1632 O O . LEU A 1 213 ? 32.981 -22.412 -4.980 1.00 81.25 213 LEU A O 1
ATOM 1636 N N . PHE A 1 214 ? 31.562 -21.708 -6.569 1.00 76.94 214 PHE A N 1
ATOM 1637 C CA . PHE A 1 214 ? 30.608 -22.808 -6.417 1.00 76.94 214 PHE A CA 1
ATOM 1638 C C . PHE A 1 214 ? 31.184 -24.154 -6.883 1.00 76.94 214 PHE A C 1
ATOM 1640 O O . PHE A 1 214 ? 31.006 -25.176 -6.232 1.00 76.94 214 PHE A O 1
ATOM 1647 N N . SER A 1 215 ? 31.931 -24.165 -7.987 1.00 75.50 215 SER A N 1
ATOM 1648 C CA . SER A 1 215 ? 32.637 -25.358 -8.457 1.00 75.50 215 SER A CA 1
ATOM 1649 C C . SER A 1 215 ? 33.758 -25.758 -7.501 1.00 75.50 215 SER A C 1
ATOM 1651 O O . SER A 1 215 ? 33.964 -26.945 -7.289 1.00 75.50 215 SER A O 1
ATOM 1653 N N . ALA A 1 216 ? 34.477 -24.802 -6.912 1.00 74.06 216 ALA A N 1
ATOM 1654 C CA . ALA A 1 216 ? 35.505 -25.085 -5.917 1.00 74.06 216 ALA A CA 1
ATOM 1655 C C . ALA A 1 216 ? 34.903 -25.636 -4.616 1.00 74.06 216 ALA A C 1
ATOM 1657 O O . ALA A 1 216 ? 35.503 -26.521 -4.012 1.00 74.06 216 ALA A O 1
ATOM 1658 N N . SER A 1 217 ? 33.704 -25.184 -4.221 1.00 71.25 217 SER A N 1
ATOM 1659 C CA . SER A 1 217 ? 32.991 -25.726 -3.057 1.00 71.25 217 SER A CA 1
ATOM 1660 C C . SER A 1 217 ? 32.370 -27.103 -3.292 1.00 71.25 217 SER A C 1
ATOM 1662 O O . SER A 1 217 ? 31.870 -27.694 -2.348 1.00 71.25 217 SER A O 1
ATOM 1664 N N . LEU A 1 218 ? 32.329 -27.586 -4.538 1.00 59.56 218 LEU A N 1
ATOM 1665 C CA . LEU A 1 218 ? 31.871 -28.937 -4.880 1.00 59.56 218 LEU A CA 1
ATOM 1666 C C . LEU A 1 218 ? 33.014 -29.961 -4.908 1.00 59.56 218 LEU A C 1
ATOM 1668 O O . LEU A 1 218 ? 32.749 -31.158 -4.993 1.00 59.56 218 LEU A O 1
ATOM 1672 N N . THR A 1 219 ? 34.269 -29.506 -4.854 1.00 58.41 219 THR A N 1
ATOM 1673 C CA . THR A 1 219 ? 35.462 -30.366 -4.948 1.00 58.41 219 THR A CA 1
ATOM 1674 C C . THR A 1 219 ? 36.133 -30.612 -3.585 1.00 58.41 219 THR A C 1
ATOM 1676 O O . THR A 1 219 ? 37.201 -31.217 -3.536 1.00 58.41 219 THR A O 1
ATOM 1679 N N . TYR A 1 220 ? 35.514 -30.181 -2.482 1.00 47.56 220 TYR A N 1
ATOM 1680 C CA . TYR A 1 220 ? 35.904 -30.473 -1.095 1.00 47.56 220 TYR A CA 1
ATOM 1681 C C . TYR A 1 220 ? 34.660 -30.737 -0.248 1.00 47.56 220 TYR A C 1
ATOM 1683 O O . TYR A 1 220 ? 34.784 -31.510 0.727 1.00 47.56 220 TYR A O 1
#

Radius of gyration: 26.99 Å; chains: 1; bounding box: 59×58×104 Å

Sequence (220 aa):
MAEGRRPVPRVRQQENNNGFSLEGTMLAEDIYAIMLFSSLILVVPGPSNTLLLSAGFHFGSLRAAPFILLEALGYSLSISAWGWVLARLSESNPWIISLTKALCALYVALLAVKTWNASIRSAGTGNFRRWPLHLFVATLSNPKALIFASVIFPGKAFLDFWNNYTISLLAFLVVLAPIGMLWVGLGAGIRKGYLGSISGPLFSKVTSVILALFSASLTY